Protein AF-A0A2K8UKK1-F1 (afdb_monomer_lite)

Secondary structure (DSSP, 8-state):
------------------------------S-SSHHHHHHHTTSS-TTSPPEEEEEE--GGGTTSPPGGGHHHHHHHHHHHHTTEEEEEEE----TT---HHHHHHHHH-HHHHHH-EEEEEEETTSS-EEEEEEEEEEEEESSTT---EEEEEEEEEE-HHHHHHHS--HHHHHHHHTTS--------------------SSSHHHHHHHHHHHHHHHHHHHHHHHHHHHHHHHHHHHT----PPPHHHHHHHHHHHHHHHHHHTSSHHHHHHHHHHHHHT---SSHHHHHHHHHHHHHHHHHHHH-HHHHTT-TTHHHHHHHHHHHHHHHS--HHHHHHHHH--

Structure (mmCIF, N/CA/C/O backbone):
data_AF-A0A2K8UKK1-F1
#
_entry.id   AF-A0A2K8UKK1-F1
#
loop_
_atom_site.group_PDB
_atom_site.id
_atom_site.type_symbol
_atom_site.label_atom_id
_atom_site.label_alt_id
_atom_site.label_comp_id
_atom_site.label_asym_id
_atom_site.label_entity_id
_atom_site.label_seq_id
_atom_site.pdbx_PDB_ins_code
_atom_site.Cartn_x
_atom_site.Cartn_y
_atom_site.Cartn_z
_atom_site.occupancy
_atom_site.B_iso_or_equiv
_atom_site.auth_seq_id
_atom_site.auth_comp_id
_atom_site.auth_asym_id
_atom_site.auth_atom_id
_atom_site.pdbx_PDB_model_num
ATOM 1 N N . MET A 1 1 ? -54.381 25.239 61.515 1.00 35.22 1 MET A N 1
ATOM 2 C CA . MET A 1 1 ? -54.160 26.645 61.107 1.00 35.22 1 MET A CA 1
ATOM 3 C C . MET A 1 1 ? -53.173 26.659 59.949 1.00 35.22 1 MET A C 1
ATOM 5 O O . MET A 1 1 ? -52.151 25.994 60.036 1.00 35.22 1 MET A O 1
ATOM 9 N N . LYS A 1 2 ? -53.525 27.324 58.844 1.00 38.28 2 LYS A N 1
ATOM 10 C CA . LYS A 1 2 ? -52.658 27.540 57.675 1.00 38.28 2 LYS A CA 1
ATOM 11 C C . LYS A 1 2 ? -51.840 28.811 57.918 1.00 38.28 2 LYS A C 1
ATOM 13 O O . LYS A 1 2 ? -52.444 29.815 58.284 1.00 38.28 2 LYS A O 1
ATOM 18 N N . LEU A 1 3 ? -50.534 28.800 57.653 1.00 38.19 3 LEU A N 1
ATOM 19 C CA . LEU A 1 3 ? -49.744 30.029 57.550 1.00 38.19 3 LEU A CA 1
ATOM 20 C C . LEU A 1 3 ? -49.003 30.058 56.209 1.00 38.19 3 LEU A C 1
ATOM 22 O O . LEU A 1 3 ? -48.295 29.120 55.849 1.00 38.19 3 LEU A O 1
ATOM 26 N N . LYS A 1 4 ? -49.256 31.126 55.449 1.00 39.00 4 LYS A N 1
ATOM 27 C CA . LYS A 1 4 ? -48.669 31.441 54.145 1.00 39.00 4 LYS A CA 1
ATOM 28 C C . LYS A 1 4 ? -47.426 32.330 54.331 1.00 39.00 4 LYS A C 1
ATOM 30 O O . LYS A 1 4 ? -47.530 33.328 55.025 1.00 39.00 4 LYS A O 1
ATOM 35 N N . VAL A 1 5 ? -46.339 31.944 53.648 1.00 42.38 5 VAL A N 1
ATOM 36 C CA . VAL A 1 5 ? -45.418 32.718 52.768 1.00 42.38 5 VAL A CA 1
ATOM 37 C C . VAL A 1 5 ? -44.866 34.077 53.262 1.00 42.38 5 VAL A C 1
ATOM 39 O O . VAL A 1 5 ? -45.648 34.957 53.586 1.00 42.38 5 VAL A O 1
ATOM 42 N N . ILE A 1 6 ? -43.533 34.283 53.168 1.00 46.50 6 ILE A N 1
ATOM 43 C CA . ILE A 1 6 ? -42.837 35.313 52.336 1.00 46.50 6 ILE A CA 1
ATOM 44 C C . ILE A 1 6 ? -41.296 35.329 52.583 1.00 46.50 6 ILE A C 1
ATOM 46 O O . ILE A 1 6 ? -40.829 35.640 53.668 1.00 46.50 6 ILE A O 1
ATOM 50 N N . ILE A 1 7 ? -40.565 34.961 51.515 1.00 47.38 7 ILE A N 1
ATOM 51 C CA . ILE A 1 7 ? -39.351 35.534 50.872 1.00 47.38 7 ILE A CA 1
ATOM 52 C C . ILE A 1 7 ? -38.099 35.919 51.696 1.00 47.38 7 ILE A C 1
ATOM 54 O O . ILE A 1 7 ? -38.132 36.835 52.507 1.00 47.38 7 ILE A O 1
ATOM 58 N N . LEU A 1 8 ? -36.937 35.398 51.260 1.00 39.03 8 LEU A N 1
ATOM 59 C CA . LEU A 1 8 ? -35.704 36.193 51.123 1.00 39.03 8 LEU A CA 1
ATOM 60 C C . LEU A 1 8 ? -34.847 35.704 49.938 1.00 39.03 8 LEU A C 1
ATOM 62 O O . LEU A 1 8 ? -34.455 34.543 49.857 1.00 39.03 8 LEU A O 1
ATOM 66 N N . ILE A 1 9 ? -34.618 36.625 49.000 1.00 48.91 9 ILE A N 1
ATOM 67 C CA . ILE A 1 9 ? -33.751 36.529 47.821 1.00 48.91 9 ILE A CA 1
ATOM 68 C C . ILE A 1 9 ? -32.330 36.898 48.258 1.00 48.91 9 ILE A C 1
ATOM 70 O O . ILE A 1 9 ? -32.134 38.001 48.760 1.00 48.91 9 ILE A O 1
ATOM 74 N N . ILE A 1 10 ? -31.340 36.040 47.999 1.00 49.97 10 ILE A N 1
ATOM 75 C CA . ILE A 1 10 ? -29.934 36.453 47.875 1.00 49.97 10 ILE A CA 1
ATOM 76 C C . ILE A 1 10 ? -29.362 35.755 46.641 1.00 49.97 10 ILE A C 1
ATOM 78 O O . ILE A 1 10 ? -29.331 34.529 46.557 1.00 49.97 10 ILE A O 1
ATOM 82 N N . GLY A 1 11 ? -28.974 36.563 45.655 1.00 42.72 11 GLY A N 1
ATOM 83 C CA . GLY A 1 11 ? -28.335 36.110 44.428 1.00 42.72 11 GLY A CA 1
ATOM 84 C C . GLY A 1 11 ? -26.889 35.675 44.653 1.00 42.72 11 GLY A C 1
ATOM 85 O O . GLY A 1 11 ? -26.187 36.215 45.504 1.00 42.72 11 GLY A O 1
ATOM 86 N N . ALA A 1 12 ? -26.434 34.738 43.824 1.00 43.59 12 ALA A N 1
ATOM 87 C CA . ALA A 1 12 ? -25.020 34.493 43.596 1.00 43.59 12 ALA A CA 1
ATOM 88 C C . ALA A 1 12 ? -24.753 34.519 42.090 1.00 43.59 12 ALA A C 1
ATOM 90 O O . ALA A 1 12 ? -25.460 33.912 41.286 1.00 43.59 12 ALA A O 1
ATOM 91 N N . ALA A 1 13 ? -23.754 35.323 41.758 1.00 44.75 13 ALA A N 1
ATOM 92 C CA . ALA A 1 13 ? -23.323 35.705 40.437 1.00 44.75 13 ALA A CA 1
ATOM 93 C C . ALA A 1 13 ? -22.701 34.554 39.630 1.00 44.75 13 ALA A C 1
ATOM 95 O O . ALA A 1 13 ? -22.258 33.537 40.157 1.00 44.75 13 ALA A O 1
ATOM 96 N N . ALA A 1 14 ? -22.672 34.801 38.322 1.00 47.09 14 ALA A N 1
ATOM 97 C CA . ALA A 1 14 ? -21.938 34.138 37.256 1.00 47.09 14 ALA A CA 1
ATOM 98 C C . ALA A 1 14 ? -20.763 33.227 37.661 1.00 47.09 14 ALA A C 1
ATOM 100 O O . ALA A 1 14 ? -19.742 33.686 38.162 1.00 47.09 14 ALA A O 1
ATOM 101 N N . LEU A 1 15 ? -20.844 31.973 37.215 1.00 41.09 15 LEU A N 1
ATOM 102 C CA . LEU A 1 15 ? -19.700 31.208 36.725 1.00 41.09 15 LEU A CA 1
ATOM 103 C C . LEU A 1 15 ? -20.091 30.636 35.359 1.00 41.09 15 LEU A C 1
ATOM 105 O O . LEU A 1 15 ? -20.542 29.499 35.230 1.00 41.09 15 LEU A O 1
ATOM 109 N N . ALA A 1 16 ? -19.924 31.458 34.320 1.00 43.56 16 ALA A N 1
ATOM 110 C CA . ALA A 1 16 ? -19.710 30.957 32.971 1.00 43.56 16 ALA A CA 1
ATOM 111 C C . ALA A 1 16 ? -18.361 30.222 32.982 1.00 43.56 16 ALA A C 1
ATOM 113 O O . ALA A 1 16 ? -17.310 30.797 32.708 1.00 43.56 16 ALA A O 1
ATOM 114 N N . GLY A 1 17 ? -18.387 28.960 33.404 1.00 34.16 17 GLY A N 1
ATOM 115 C CA . GLY A 1 17 ? -17.246 28.071 33.308 1.00 34.16 17 GLY A CA 1
ATOM 116 C C . GLY A 1 17 ? -16.953 27.827 31.836 1.00 34.16 17 GLY A C 1
ATOM 117 O O . GLY A 1 17 ? -17.661 27.069 31.173 1.00 34.16 17 GLY A O 1
ATOM 118 N N . CYS A 1 18 ? -15.909 28.479 31.328 1.00 40.50 18 CYS A N 1
ATOM 119 C CA . CYS A 1 18 ? -15.194 28.059 30.136 1.00 40.50 18 CYS A CA 1
ATOM 120 C C . CYS A 1 18 ? -14.746 26.604 30.321 1.00 40.50 18 CYS A C 1
ATOM 122 O O . CYS A 1 18 ? -13.643 26.337 30.785 1.00 40.50 18 CYS A O 1
ATOM 124 N N . ASN A 1 19 ? -15.584 25.651 29.925 1.00 37.69 19 ASN A N 1
ATOM 125 C CA . ASN A 1 19 ? -15.128 24.305 29.622 1.00 37.69 19 ASN A CA 1
ATOM 126 C C . ASN A 1 19 ? -14.510 24.341 28.223 1.00 37.69 19 ASN A C 1
ATOM 128 O O . ASN A 1 19 ? -15.068 23.816 27.259 1.00 37.69 19 ASN A O 1
ATOM 132 N N . SER A 1 20 ? -13.327 24.951 28.106 1.00 41.50 20 SER A N 1
ATOM 133 C CA . SER A 1 20 ? -12.362 24.484 27.121 1.00 41.50 20 SER A CA 1
ATOM 134 C C . SER A 1 20 ? -11.946 23.090 27.576 1.00 41.50 20 SER A C 1
ATOM 136 O O . SER A 1 20 ? -10.971 22.887 28.297 1.00 41.50 20 SER A O 1
ATOM 138 N N . VAL A 1 21 ? -12.748 22.099 27.183 1.00 39.44 21 VAL A N 1
ATOM 139 C CA . VAL A 1 21 ? -12.316 20.709 27.182 1.00 39.44 21 VAL A CA 1
ATOM 140 C C . VAL A 1 21 ? -11.156 20.677 26.201 1.00 39.44 21 VAL A C 1
ATOM 142 O O . VAL A 1 21 ? -11.344 20.530 24.994 1.00 39.44 21 VAL A O 1
ATOM 145 N N . ASN A 1 22 ? -9.947 20.883 26.722 1.00 33.38 22 ASN A N 1
ATOM 146 C CA . ASN A 1 22 ? -8.725 20.467 26.071 1.00 33.38 22 ASN A CA 1
ATOM 147 C C . ASN A 1 22 ? -8.901 18.973 25.843 1.00 33.38 22 ASN A C 1
ATOM 149 O O . ASN A 1 22 ? -8.694 18.146 26.732 1.00 33.38 22 ASN A O 1
ATOM 153 N N . ARG A 1 23 ? -9.374 18.648 24.641 1.00 38.00 23 ARG A N 1
ATOM 154 C CA . ARG A 1 23 ? -9.351 17.320 24.065 1.00 38.00 23 ARG A CA 1
ATOM 155 C C . ARG A 1 23 ? -7.871 16.995 23.939 1.00 38.00 23 ARG A C 1
ATOM 157 O O . ARG A 1 23 ? -7.264 17.246 22.905 1.00 38.00 23 ARG A O 1
ATOM 164 N N . LEU A 1 24 ? -7.281 16.536 25.043 1.00 33.97 24 LEU A N 1
ATOM 165 C CA . LEU A 1 24 ? -5.981 15.893 25.068 1.00 33.97 24 LEU A CA 1
ATOM 166 C C . LEU A 1 24 ? -6.042 14.870 23.943 1.00 33.97 24 LEU A C 1
ATOM 168 O O . LEU A 1 24 ? -6.807 13.903 24.022 1.00 33.97 24 LEU A O 1
ATOM 172 N N . LYS A 1 25 ? -5.333 15.169 22.845 1.00 37.66 25 LYS A N 1
ATOM 173 C CA . LYS A 1 25 ? -5.081 14.223 21.766 1.00 37.66 25 LYS A CA 1
ATOM 174 C C . LYS A 1 25 ? -4.657 12.951 22.480 1.00 37.66 25 LYS A C 1
ATOM 176 O O . LYS A 1 25 ? -3.630 12.937 23.151 1.00 37.66 25 LYS A O 1
ATOM 181 N N . SER A 1 26 ? -5.484 11.911 22.400 1.00 36.47 26 SER A N 1
ATOM 182 C CA . SER A 1 26 ? -5.007 10.573 22.692 1.00 36.47 26 SER A CA 1
ATOM 183 C C . SER A 1 26 ? -3.905 10.365 21.669 1.00 36.47 26 SER A C 1
ATOM 185 O O . SER A 1 26 ? -4.189 10.197 20.484 1.00 36.47 26 SER A O 1
ATOM 187 N N . GLU A 1 27 ? -2.663 10.545 22.109 1.00 40.81 27 GLU A N 1
ATOM 188 C CA . GLU A 1 27 ? -1.472 10.209 21.355 1.00 40.81 27 GLU A CA 1
ATOM 189 C C . GLU A 1 27 ? -1.592 8.711 21.104 1.00 40.81 27 GLU A C 1
ATOM 191 O O . GLU A 1 27 ? -1.230 7.862 21.920 1.00 40.81 27 GLU A O 1
ATOM 196 N N . VAL A 1 28 ? -2.237 8.366 19.993 1.00 45.69 28 VAL A N 1
ATOM 197 C CA . VAL A 1 28 ? -2.142 7.038 19.429 1.00 45.69 28 VAL A CA 1
ATOM 198 C C . VAL A 1 28 ? -0.678 6.940 19.048 1.00 45.69 28 VAL A C 1
ATOM 200 O O . VAL A 1 28 ? -0.279 7.391 17.979 1.00 45.69 28 VAL A O 1
ATOM 203 N N . LEU A 1 29 ? 0.129 6.415 19.973 1.00 49.25 29 LEU A N 1
ATOM 204 C CA . LEU A 1 29 ? 1.519 6.051 19.754 1.00 49.25 29 LEU A CA 1
ATOM 205 C C . LEU A 1 29 ? 1.515 4.941 18.709 1.00 49.25 29 LEU A C 1
ATOM 207 O O . LEU A 1 29 ? 1.545 3.741 18.994 1.00 49.25 29 LEU A O 1
ATOM 211 N N . HIS A 1 30 ? 1.376 5.353 17.458 1.00 62.00 30 HIS A N 1
ATOM 212 C CA . HIS A 1 30 ? 1.646 4.514 16.324 1.00 62.00 30 HIS A CA 1
ATOM 213 C C . HIS A 1 30 ? 3.107 4.075 16.466 1.00 62.00 30 HIS A C 1
ATOM 215 O O . HIS A 1 30 ? 3.948 4.913 16.783 1.00 62.00 30 HIS A O 1
ATOM 221 N N . PRO A 1 31 ? 3.461 2.800 16.228 1.00 73.62 31 PRO A N 1
ATOM 222 C CA . PRO A 1 31 ? 4.839 2.321 16.385 1.00 73.62 31 PRO A CA 1
ATOM 223 C C . PRO A 1 31 ? 5.893 3.021 15.508 1.00 73.62 31 PRO A C 1
ATOM 225 O O . PRO A 1 31 ? 7.044 2.602 15.532 1.00 73.62 31 PRO A O 1
ATOM 228 N N . PHE A 1 32 ? 5.507 4.017 14.706 1.00 81.94 32 PHE A N 1
ATOM 229 C CA . PHE A 1 32 ? 6.392 4.791 13.847 1.00 81.94 32 PHE A CA 1
ATOM 230 C C . PHE A 1 32 ? 6.083 6.276 14.031 1.00 81.94 32 PHE A C 1
ATOM 232 O O . PHE A 1 32 ? 4.942 6.701 13.803 1.00 81.94 32 PHE A O 1
ATOM 239 N N . ALA A 1 33 ? 7.102 7.047 14.397 1.00 83.19 33 ALA A N 1
ATOM 240 C CA . ALA A 1 33 ? 7.012 8.483 14.621 1.00 83.19 33 ALA A CA 1
ATOM 241 C C . ALA A 1 33 ? 6.869 9.273 13.310 1.00 83.19 33 ALA A C 1
ATOM 243 O O . ALA A 1 33 ? 6.334 10.377 13.313 1.00 83.19 33 ALA A O 1
ATOM 244 N N . SER A 1 34 ? 7.320 8.712 12.182 1.00 90.00 34 SER A N 1
ATOM 245 C CA . SER A 1 34 ? 7.273 9.383 10.882 1.00 90.00 34 SER A CA 1
ATOM 246 C C . SER A 1 34 ? 7.075 8.407 9.708 1.00 90.00 34 SER A C 1
ATOM 248 O O . SER A 1 34 ? 7.342 7.201 9.834 1.00 90.00 34 SER A O 1
ATOM 250 N N . PRO A 1 35 ? 6.629 8.894 8.532 1.00 92.50 35 PRO A N 1
ATOM 251 C CA . PRO A 1 35 ? 6.568 8.081 7.318 1.00 92.50 35 PRO A CA 1
ATOM 252 C C . PRO A 1 35 ? 7.948 7.561 6.871 1.00 92.50 35 PRO A C 1
ATOM 254 O O . PRO A 1 35 ? 8.026 6.462 6.321 1.00 92.50 35 PRO A O 1
ATOM 257 N N . GLU A 1 36 ? 9.040 8.284 7.126 1.00 93.88 36 GLU A N 1
ATOM 258 C CA . GLU A 1 36 ? 10.411 7.823 6.860 1.00 93.88 36 GLU A CA 1
ATOM 259 C C . GLU A 1 36 ? 10.777 6.623 7.735 1.00 93.88 36 GLU A C 1
ATOM 261 O O . GLU A 1 36 ? 11.302 5.623 7.233 1.00 93.88 36 GLU A O 1
ATOM 266 N N . GLU A 1 37 ? 10.451 6.685 9.030 1.00 92.50 37 GLU A N 1
ATOM 267 C CA . GLU A 1 37 ? 10.673 5.563 9.937 1.00 92.50 37 GLU A CA 1
ATOM 268 C C . GLU A 1 37 ? 9.872 4.336 9.486 1.00 92.50 37 GLU A C 1
ATOM 270 O O . GLU A 1 37 ? 10.412 3.227 9.428 1.00 92.50 37 GLU A O 1
ATOM 275 N N . LEU A 1 38 ? 8.610 4.526 9.085 1.00 93.56 38 LEU A N 1
ATOM 276 C CA . LEU A 1 38 ? 7.790 3.458 8.517 1.00 93.56 38 LEU A CA 1
ATOM 277 C C . LEU A 1 38 ? 8.451 2.840 7.275 1.00 93.56 38 LEU A C 1
ATOM 279 O O . LEU A 1 38 ? 8.542 1.613 7.192 1.00 93.56 38 LEU A O 1
ATOM 283 N N . ILE A 1 39 ? 8.910 3.660 6.320 1.00 95.31 39 ILE A N 1
ATOM 284 C CA . ILE A 1 39 ? 9.573 3.203 5.084 1.00 95.31 39 ILE A CA 1
ATOM 285 C C . ILE A 1 39 ? 10.778 2.317 5.418 1.00 95.31 39 ILE A C 1
ATOM 287 O O . ILE A 1 39 ? 10.920 1.231 4.842 1.00 95.31 39 ILE A O 1
ATOM 291 N N . ALA A 1 40 ? 11.605 2.746 6.374 1.00 92.12 40 ALA A N 1
ATOM 292 C CA . ALA A 1 40 ? 12.785 2.009 6.810 1.00 92.12 40 ALA A CA 1
ATOM 293 C C . ALA A 1 40 ? 12.414 0.706 7.540 1.00 92.12 40 ALA A C 1
ATOM 295 O O . ALA A 1 40 ? 12.853 -0.379 7.150 1.00 92.12 40 ALA A O 1
ATOM 296 N N . LYS A 1 41 ? 11.558 0.779 8.566 1.00 91.44 41 LYS A N 1
ATOM 297 C CA . LYS A 1 41 ? 11.201 -0.370 9.420 1.00 91.44 41 LYS A CA 1
ATOM 298 C C . LYS A 1 41 ? 10.357 -1.417 8.694 1.00 91.44 41 LYS A C 1
ATOM 300 O O . LYS A 1 41 ? 10.470 -2.605 8.991 1.00 91.44 41 LYS A O 1
ATOM 305 N N . ARG A 1 42 ? 9.523 -1.010 7.730 1.00 93.19 42 ARG A N 1
ATOM 306 C CA . ARG A 1 42 ? 8.750 -1.924 6.864 1.00 93.19 42 ARG A CA 1
ATOM 307 C C . ARG A 1 42 ? 9.523 -2.387 5.632 1.00 93.19 42 ARG A C 1
ATOM 309 O O . ARG A 1 42 ? 8.966 -3.147 4.838 1.00 93.19 42 ARG A O 1
ATOM 316 N N . ALA A 1 43 ? 10.781 -1.962 5.486 1.00 94.69 43 ALA A N 1
ATOM 317 C CA . ALA A 1 43 ? 11.649 -2.291 4.362 1.00 94.69 43 ALA A CA 1
ATOM 318 C C . ALA A 1 43 ? 10.948 -2.059 3.012 1.00 94.69 43 ALA A C 1
ATOM 320 O O . ALA A 1 43 ? 10.907 -2.954 2.158 1.00 94.69 43 ALA A O 1
ATOM 321 N N . LEU A 1 44 ? 10.338 -0.876 2.847 1.00 96.69 44 LEU A N 1
ATOM 322 C CA . LEU A 1 44 ? 9.721 -0.480 1.575 1.00 96.69 44 LEU A CA 1
ATOM 323 C C . LEU A 1 44 ? 10.786 -0.166 0.512 1.00 96.69 44 LEU A C 1
ATOM 325 O O . LEU A 1 44 ? 10.545 -0.352 -0.681 1.00 96.69 44 LEU A O 1
ATOM 329 N N . ASN A 1 45 ? 11.979 0.207 0.967 1.00 98.06 45 ASN A N 1
ATOM 330 C CA . ASN A 1 45 ? 13.201 0.296 0.180 1.00 98.06 45 ASN A CA 1
ATOM 331 C C . ASN A 1 45 ? 14.197 -0.787 0.627 1.00 98.06 45 ASN A C 1
ATOM 333 O O . ASN A 1 45 ? 13.952 -1.541 1.577 1.00 98.06 45 ASN A O 1
ATOM 337 N N . GLN A 1 46 ? 15.326 -0.875 -0.069 1.00 95.62 46 GLN A N 1
ATOM 338 C CA . GLN A 1 46 ? 16.489 -1.624 0.402 1.00 95.62 46 GLN A CA 1
ATOM 339 C C . GLN A 1 46 ? 17.093 -0.958 1.651 1.00 95.62 46 GLN A C 1
ATOM 341 O O . GLN A 1 46 ? 16.785 0.188 1.977 1.00 95.62 46 GLN A O 1
ATOM 346 N N . ARG A 1 47 ? 17.967 -1.678 2.369 1.00 91.06 47 ARG A N 1
ATOM 347 C CA . ARG A 1 47 ? 18.607 -1.167 3.601 1.00 91.06 47 ARG A CA 1
ATOM 348 C C . ARG A 1 47 ? 19.487 0.063 3.367 1.00 91.06 47 ARG A C 1
ATOM 350 O O . ARG A 1 47 ? 19.640 0.866 4.274 1.00 91.06 47 ARG A O 1
ATOM 357 N N . ASP A 1 48 ? 20.042 0.193 2.168 1.00 91.75 48 ASP A N 1
ATOM 358 C CA . ASP A 1 48 ? 20.820 1.351 1.716 1.00 91.75 48 ASP A CA 1
ATOM 359 C C . ASP A 1 48 ? 19.932 2.518 1.237 1.00 91.75 48 ASP A C 1
ATOM 361 O O . ASP A 1 48 ? 20.433 3.505 0.710 1.00 91.75 48 ASP A O 1
ATOM 365 N N . GLY A 1 49 ? 18.606 2.402 1.380 1.00 90.62 49 GLY A N 1
ATOM 366 C CA . GLY A 1 49 ? 17.636 3.386 0.907 1.00 90.62 49 GLY A CA 1
ATOM 367 C C . GLY A 1 49 ? 17.328 3.296 -0.589 1.00 90.62 49 GLY A C 1
ATOM 368 O O . GLY A 1 49 ? 16.443 4.009 -1.060 1.00 90.62 49 GLY A O 1
ATOM 369 N N . SER A 1 50 ? 17.992 2.409 -1.338 1.00 95.75 50 SER A N 1
ATOM 370 C CA . SER A 1 50 ? 17.773 2.260 -2.776 1.00 95.75 50 SER A CA 1
ATOM 371 C C . SER A 1 50 ? 16.455 1.548 -3.110 1.00 95.75 50 SER A C 1
ATOM 373 O O . SER A 1 50 ? 15.796 0.929 -2.268 1.00 95.75 50 SER A O 1
ATOM 375 N N . ALA A 1 51 ? 16.055 1.628 -4.381 1.00 97.19 51 ALA A N 1
ATOM 376 C CA . ALA A 1 51 ? 14.821 1.027 -4.869 1.00 97.19 51 ALA A CA 1
ATOM 377 C C . ALA A 1 51 ? 14.797 -0.500 -4.672 1.00 97.19 51 ALA A C 1
ATOM 379 O O . ALA A 1 51 ? 15.756 -1.206 -5.023 1.00 97.19 51 ALA A O 1
ATOM 380 N N . LYS A 1 52 ? 13.664 -1.014 -4.187 1.00 97.44 52 LYS A N 1
ATOM 381 C CA . LYS A 1 52 ? 13.427 -2.439 -3.919 1.00 97.44 52 LYS A CA 1
ATOM 382 C C . LYS A 1 52 ? 12.586 -3.083 -5.020 1.00 97.44 52 LYS A C 1
ATOM 384 O O . LYS A 1 52 ? 11.719 -2.435 -5.597 1.00 97.44 52 LYS A O 1
ATOM 389 N N . ASP A 1 53 ? 12.853 -4.355 -5.311 1.00 96.50 53 ASP A N 1
ATOM 390 C CA . ASP A 1 53 ? 12.088 -5.140 -6.282 1.00 96.50 53 ASP A CA 1
ATOM 391 C C . ASP A 1 53 ? 10.719 -5.560 -5.729 1.00 96.50 53 ASP A C 1
ATOM 393 O O . ASP A 1 53 ? 10.615 -6.073 -4.613 1.00 96.50 53 ASP A O 1
ATOM 397 N N . TYR A 1 54 ? 9.693 -5.417 -6.564 1.00 96.50 54 TYR A N 1
ATOM 398 C CA . TYR A 1 54 ? 8.332 -5.887 -6.325 1.00 96.50 54 TYR A CA 1
ATOM 399 C C . TYR A 1 54 ? 7.820 -6.624 -7.559 1.00 96.50 54 TYR A C 1
ATOM 401 O O . TYR A 1 54 ? 7.838 -6.078 -8.664 1.00 96.50 54 TYR A O 1
ATOM 409 N N . VAL A 1 55 ? 7.334 -7.853 -7.392 1.00 95.56 55 VAL A N 1
ATOM 410 C CA . VAL A 1 55 ? 6.777 -8.621 -8.513 1.00 95.56 55 VAL A CA 1
ATOM 411 C C . VAL A 1 55 ? 5.438 -8.020 -8.933 1.00 95.56 55 VAL A C 1
ATOM 413 O O . VAL A 1 55 ? 4.511 -7.954 -8.128 1.00 95.56 55 VAL A O 1
ATOM 416 N N . TYR A 1 56 ? 5.310 -7.589 -10.187 1.00 95.12 56 TYR A N 1
ATOM 417 C CA . TYR A 1 56 ? 4.067 -6.987 -10.696 1.00 95.12 56 TYR A CA 1
ATOM 418 C C . TYR A 1 56 ? 3.352 -7.843 -11.740 1.00 95.12 56 TYR A C 1
ATOM 420 O O . TYR A 1 56 ? 2.158 -7.645 -11.984 1.00 95.12 56 TYR A O 1
ATOM 428 N N . LEU A 1 57 ? 4.074 -8.789 -12.338 1.00 93.69 57 LEU A N 1
ATOM 429 C CA . LEU A 1 57 ? 3.548 -9.777 -13.264 1.00 93.69 57 LEU A CA 1
ATOM 430 C C . LEU A 1 57 ? 4.092 -11.140 -12.856 1.00 93.69 57 LEU A C 1
ATOM 432 O O . LEU A 1 57 ? 5.302 -11.315 -12.748 1.00 93.69 57 LEU A O 1
ATOM 436 N N . TRP A 1 58 ? 3.198 -12.093 -12.638 1.00 91.31 58 TRP A N 1
ATOM 437 C CA . TRP A 1 58 ? 3.553 -13.465 -12.303 1.00 91.31 58 TRP A CA 1
ATOM 438 C C . TRP A 1 58 ? 3.436 -14.349 -13.541 1.00 91.31 58 TRP A C 1
ATOM 440 O O . TRP A 1 58 ? 2.526 -14.166 -14.351 1.00 91.31 58 TRP A O 1
ATOM 450 N N . GLY A 1 59 ? 4.341 -15.318 -13.685 1.00 87.12 59 GLY A N 1
ATOM 451 C CA . GLY A 1 59 ? 4.219 -16.338 -14.723 1.00 87.12 59 GLY A CA 1
ATOM 452 C C . GLY A 1 59 ? 3.001 -17.248 -14.524 1.00 87.12 59 GLY A C 1
ATOM 453 O O . GLY A 1 59 ? 2.358 -17.227 -13.477 1.00 87.12 59 GLY A O 1
ATOM 454 N N . GLN A 1 60 ? 2.695 -18.084 -15.522 1.00 83.81 60 GLN A N 1
ATOM 455 C CA . GLN A 1 60 ? 1.465 -18.895 -15.555 1.00 83.81 60 GLN A CA 1
ATOM 456 C C . GLN A 1 60 ? 1.250 -19.757 -14.303 1.00 83.81 60 GLN A C 1
ATOM 458 O O . GLN A 1 60 ? 0.143 -19.790 -13.769 1.00 83.81 60 GLN A O 1
ATOM 463 N N . ALA A 1 61 ? 2.314 -20.376 -13.784 1.00 81.88 61 ALA A N 1
ATOM 464 C CA . ALA A 1 61 ? 2.263 -21.189 -12.567 1.00 81.88 61 ALA A CA 1
ATOM 465 C C . ALA A 1 61 ? 1.832 -20.397 -11.315 1.00 81.88 61 ALA A C 1
ATOM 467 O O . ALA A 1 61 ? 1.325 -20.971 -10.357 1.00 81.88 61 ALA A O 1
ATOM 468 N N . GLN A 1 62 ? 2.012 -19.074 -11.320 1.00 82.31 62 GLN A N 1
ATOM 469 C CA . GLN A 1 62 ? 1.729 -18.176 -10.200 1.00 82.31 62 GLN A CA 1
ATOM 470 C C . GLN A 1 62 ? 0.740 -17.063 -10.580 1.00 82.31 62 GLN A C 1
ATOM 472 O O . GLN A 1 62 ? 0.651 -16.054 -9.885 1.00 82.31 62 GLN A O 1
ATOM 477 N N . LYS A 1 63 ? -0.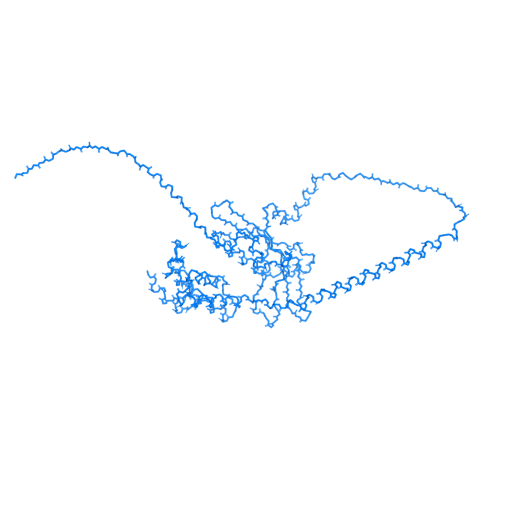044 -17.235 -11.656 1.00 79.94 63 LYS A N 1
ATOM 478 C CA . LYS A 1 63 ? -0.924 -16.186 -12.212 1.00 79.94 63 LYS A CA 1
ATOM 479 C C . LYS A 1 63 ? -1.959 -15.625 -11.228 1.00 79.94 63 LYS A C 1
ATOM 481 O O . LYS A 1 63 ? -2.430 -14.507 -11.402 1.00 79.94 63 LYS A O 1
ATOM 486 N N . ASN A 1 64 ? -2.308 -16.402 -10.203 1.00 81.00 64 ASN A N 1
ATOM 487 C CA . ASN A 1 64 ? -3.274 -16.015 -9.173 1.00 81.00 64 ASN A CA 1
ATOM 488 C C . ASN A 1 64 ? -2.657 -15.143 -8.067 1.00 81.00 64 ASN A C 1
ATOM 490 O O . ASN A 1 64 ? -3.386 -14.616 -7.223 1.00 81.00 64 ASN A O 1
ATOM 494 N N . ASN A 1 65 ? -1.331 -14.984 -8.046 1.00 81.88 65 ASN A N 1
ATOM 495 C CA . ASN A 1 65 ? -0.669 -14.125 -7.079 1.00 81.88 65 ASN A CA 1
ATOM 496 C C . ASN A 1 65 ? -0.984 -12.657 -7.375 1.00 81.88 65 ASN A C 1
ATOM 498 O O . ASN A 1 65 ? -0.982 -12.190 -8.515 1.00 81.88 65 ASN A O 1
ATOM 502 N N . THR A 1 66 ? -1.231 -11.895 -6.316 1.00 84.12 66 THR A N 1
ATOM 503 C CA . THR A 1 66 ? -1.472 -10.460 -6.423 1.00 84.12 66 THR A CA 1
ATOM 504 C C . THR A 1 66 ? -0.188 -9.722 -6.782 1.00 84.12 66 THR A C 1
ATOM 506 O O . THR A 1 66 ? 0.908 -10.097 -6.361 1.00 84.12 66 THR A O 1
ATOM 509 N N . THR A 1 67 ? -0.328 -8.628 -7.525 1.00 90.81 67 THR A N 1
ATOM 510 C CA . THR A 1 67 ? 0.775 -7.695 -7.776 1.00 90.81 67 THR A CA 1
ATOM 511 C C . THR A 1 67 ? 1.317 -7.137 -6.459 1.00 90.81 67 THR A C 1
ATOM 513 O O . THR A 1 67 ? 0.574 -6.609 -5.631 1.00 90.81 67 THR A O 1
ATOM 516 N N . GLN A 1 68 ? 2.623 -7.254 -6.255 1.00 94.44 68 GLN A N 1
ATOM 517 C CA . GLN A 1 68 ? 3.322 -6.683 -5.108 1.00 94.44 68 GLN A CA 1
ATOM 518 C C . GLN A 1 68 ? 3.642 -5.198 -5.316 1.00 94.44 68 GLN A C 1
ATOM 520 O O . GLN A 1 68 ? 3.981 -4.520 -4.353 1.00 94.44 68 GLN A O 1
ATOM 525 N N . ALA A 1 69 ? 3.488 -4.660 -6.533 1.00 94.81 69 ALA A N 1
ATOM 526 C CA . ALA A 1 69 ? 3.731 -3.241 -6.817 1.00 94.81 69 ALA A CA 1
ATOM 527 C C . ALA A 1 69 ? 2.817 -2.295 -6.011 1.00 94.81 69 ALA A C 1
ATOM 529 O O . ALA A 1 69 ? 3.147 -1.132 -5.808 1.00 94.81 69 ALA A O 1
ATOM 530 N N . MET A 1 70 ? 1.686 -2.803 -5.512 1.00 95.62 70 MET A N 1
ATOM 531 C CA . MET A 1 70 ? 0.770 -2.065 -4.638 1.00 95.62 70 MET A CA 1
ATOM 532 C C . MET A 1 70 ? 1.222 -2.017 -3.174 1.00 95.62 70 MET A C 1
ATOM 534 O O . MET A 1 70 ? 0.696 -1.212 -2.408 1.00 95.62 70 MET A O 1
ATOM 538 N N . TYR A 1 71 ? 2.178 -2.858 -2.767 1.00 95.94 71 TYR A N 1
ATOM 539 C CA . TYR A 1 71 ? 2.540 -3.035 -1.362 1.00 95.94 71 TYR A CA 1
ATOM 540 C C . TYR A 1 71 ? 2.992 -1.735 -0.675 1.00 95.94 71 TYR A C 1
ATOM 542 O O . TYR A 1 71 ? 2.422 -1.425 0.375 1.00 95.94 71 TYR A O 1
ATOM 550 N N . PRO A 1 72 ? 3.908 -0.915 -1.243 1.00 97.69 72 PRO A N 1
ATOM 551 C CA . PRO A 1 72 ? 4.283 0.354 -0.616 1.00 97.69 72 PRO A CA 1
ATOM 552 C C . PRO A 1 72 ? 3.074 1.267 -0.385 1.00 97.69 72 PRO A C 1
ATOM 554 O O . PRO A 1 72 ? 2.864 1.756 0.727 1.00 97.69 72 PRO A O 1
ATOM 557 N N . ARG A 1 73 ? 2.217 1.418 -1.405 1.00 97.06 73 ARG A N 1
ATOM 558 C CA . ARG A 1 73 ? 0.998 2.230 -1.323 1.00 97.06 73 ARG A CA 1
ATOM 559 C C . ARG A 1 73 ? 0.060 1.725 -0.228 1.00 97.06 73 ARG A C 1
ATOM 561 O O . ARG A 1 73 ? -0.459 2.538 0.534 1.00 97.06 73 ARG A O 1
ATOM 568 N N . SER A 1 74 ? -0.165 0.416 -0.137 1.00 94.94 74 SER A N 1
ATOM 569 C CA . SER A 1 74 ? -1.043 -0.182 0.877 1.00 94.94 74 SER A CA 1
ATOM 570 C C . SER A 1 74 ? -0.541 0.072 2.300 1.00 94.94 74 SER A C 1
ATOM 572 O O . SER A 1 74 ? -1.332 0.460 3.158 1.00 94.94 74 SER A O 1
ATOM 574 N N . ILE A 1 75 ? 0.764 -0.080 2.545 1.00 95.88 75 ILE A N 1
ATOM 575 C CA . ILE A 1 75 ? 1.366 0.168 3.864 1.00 95.88 75 ILE A CA 1
ATOM 576 C C . ILE A 1 75 ? 1.245 1.642 4.267 1.00 95.88 75 ILE A C 1
ATOM 578 O O . ILE A 1 75 ? 0.850 1.940 5.394 1.00 95.88 75 ILE A O 1
ATOM 582 N N . LEU A 1 76 ? 1.519 2.564 3.343 1.00 95.88 76 LEU A N 1
ATOM 583 C CA . LEU A 1 76 ? 1.410 4.006 3.590 1.00 95.88 76 LEU A CA 1
ATOM 584 C C . LEU A 1 76 ? -0.045 4.465 3.763 1.00 95.88 76 LEU A C 1
ATOM 586 O O . LEU A 1 76 ? -0.325 5.312 4.608 1.00 95.88 76 LEU A O 1
ATOM 590 N N . THR A 1 77 ? -0.978 3.860 3.020 1.00 94.88 77 THR A N 1
ATOM 591 C CA . THR A 1 77 ? -2.423 4.084 3.200 1.00 94.88 77 THR A CA 1
ATOM 592 C C . THR A 1 77 ? -2.846 3.701 4.613 1.00 94.88 77 THR A C 1
ATOM 594 O O . THR A 1 77 ? -3.525 4.475 5.282 1.00 94.88 77 THR A O 1
ATOM 597 N N . GLN A 1 78 ? -2.414 2.525 5.076 1.00 90.00 78 GLN A N 1
ATOM 598 C CA . GLN A 1 78 ? -2.741 2.036 6.411 1.00 90.00 78 GLN A CA 1
ATOM 599 C C . GLN A 1 78 ? -2.183 2.959 7.494 1.00 90.00 78 GLN A C 1
ATOM 601 O O . GLN A 1 78 ? -2.935 3.355 8.376 1.00 90.00 78 GLN A O 1
ATOM 606 N N . TYR A 1 79 ? -0.908 3.342 7.389 1.00 91.94 79 TYR A N 1
ATOM 607 C CA . TYR A 1 79 ? -0.282 4.270 8.332 1.00 91.94 79 TYR A CA 1
ATOM 608 C C . TYR A 1 79 ? -1.028 5.606 8.397 1.00 91.94 79 TYR A C 1
ATOM 610 O O . TYR A 1 79 ? -1.354 6.083 9.476 1.00 91.94 79 TYR A O 1
ATOM 618 N N . CYS A 1 80 ? -1.380 6.180 7.244 1.00 91.81 80 CYS A N 1
ATOM 619 C CA . CYS A 1 80 ? -2.156 7.416 7.199 1.00 91.81 80 CYS A CA 1
ATOM 620 C C . CYS A 1 80 ? -3.527 7.271 7.883 1.00 91.81 80 CYS A C 1
ATOM 622 O O . CYS A 1 80 ? -3.905 8.120 8.684 1.00 91.81 80 CYS A O 1
ATOM 624 N N . HIS A 1 81 ? -4.256 6.185 7.609 1.00 89.00 81 HIS A N 1
ATOM 625 C CA . HIS A 1 81 ? -5.578 5.946 8.197 1.00 89.00 81 HIS A CA 1
ATOM 626 C C . HIS A 1 81 ? -5.523 5.673 9.704 1.00 89.00 81 HIS A C 1
ATOM 628 O O . HIS A 1 81 ? -6.411 6.100 10.437 1.00 89.00 81 HIS A O 1
ATOM 634 N N . GLU A 1 82 ? -4.498 4.965 10.181 1.00 85.44 82 GLU A N 1
ATOM 635 C CA . GLU A 1 82 ? -4.290 4.694 11.610 1.00 85.44 82 GLU A CA 1
ATOM 636 C C . GLU A 1 82 ? -3.986 5.977 12.402 1.00 85.44 82 GLU A C 1
ATOM 638 O O . GLU A 1 82 ? -4.319 6.044 13.583 1.00 85.44 82 GLU A O 1
ATOM 643 N N . GLN A 1 83 ? -3.438 7.002 11.742 1.00 83.12 83 GLN A N 1
ATOM 644 C CA . GLN A 1 83 ? -3.255 8.356 12.282 1.00 83.12 83 GLN A CA 1
ATOM 645 C C . GLN A 1 83 ? -4.506 9.248 12.148 1.00 83.12 83 GLN A C 1
ATOM 647 O O . GLN A 1 83 ? -4.459 10.431 12.470 1.00 83.12 83 GLN A O 1
ATOM 652 N N . GLY A 1 84 ? -5.628 8.713 11.650 1.00 83.06 84 GLY A N 1
ATOM 653 C CA . GLY A 1 84 ? -6.853 9.484 11.411 1.00 83.06 84 GLY A CA 1
ATOM 654 C C . GLY A 1 84 ? -6.821 10.347 10.146 1.00 83.06 84 GLY A C 1
ATOM 655 O O . GLY A 1 84 ? -7.678 11.205 9.972 1.00 83.06 84 GLY A O 1
ATOM 656 N N . GLY A 1 85 ? -5.850 10.137 9.256 1.00 88.44 85 GLY A N 1
ATOM 657 C CA . GLY A 1 85 ? -5.730 10.863 7.997 1.00 88.44 85 GLY A CA 1
ATOM 658 C C . GLY A 1 85 ? -6.380 10.158 6.808 1.00 88.44 85 GLY A C 1
ATOM 659 O O . GLY A 1 85 ? -6.703 8.969 6.833 1.00 88.44 85 GLY A O 1
ATOM 660 N N . LYS A 1 86 ? -6.506 10.894 5.702 1.00 92.12 86 LYS A N 1
ATOM 661 C CA . LYS A 1 86 ? -6.947 10.392 4.397 1.00 92.12 86 LYS A CA 1
ATOM 662 C C . LYS A 1 86 ? -5.779 10.339 3.420 1.00 92.12 86 LYS A C 1
ATOM 664 O O . LYS A 1 86 ? -5.200 11.370 3.073 1.00 92.12 86 LYS A O 1
ATOM 669 N N . PHE A 1 87 ? -5.479 9.141 2.922 1.00 94.69 87 PHE A N 1
ATOM 670 C CA . PHE A 1 87 ? -4.431 8.935 1.926 1.00 94.69 87 PHE A CA 1
ATOM 671 C C . PHE A 1 87 ? -4.999 9.035 0.511 1.00 94.69 87 PHE A C 1
ATOM 673 O O . PHE A 1 87 ? -5.897 8.280 0.128 1.00 94.69 87 PHE A O 1
ATOM 680 N N . SER A 1 88 ? -4.493 9.972 -0.285 1.00 95.12 88 SER A N 1
ATOM 681 C CA . SER A 1 88 ? -5.024 10.261 -1.620 1.00 95.12 88 SER A CA 1
ATOM 682 C C . SER A 1 88 ? -3.915 10.497 -2.635 1.00 95.12 88 SER A C 1
ATOM 684 O O . SER A 1 88 ? -2.819 10.924 -2.291 1.00 95.12 88 SER A O 1
ATOM 686 N N . LEU A 1 89 ? -4.187 10.174 -3.899 1.00 96.31 89 LEU A N 1
ATOM 687 C CA . LEU A 1 89 ? -3.256 10.433 -4.992 1.00 96.31 89 LEU A CA 1
ATOM 688 C C . LEU A 1 89 ? -3.188 11.942 -5.251 1.00 96.31 89 LEU A C 1
ATOM 690 O O . LEU A 1 89 ? -4.216 12.559 -5.524 1.00 96.31 89 LEU A O 1
ATOM 694 N N . LEU A 1 90 ? -1.981 12.500 -5.210 1.00 95.50 90 LEU A N 1
ATOM 695 C CA . LEU A 1 90 ? -1.708 13.903 -5.512 1.00 95.50 90 LEU A CA 1
ATOM 696 C C . LEU A 1 90 ? -1.241 14.077 -6.963 1.00 95.50 90 LEU A C 1
ATOM 698 O O . LEU A 1 90 ? -1.803 14.886 -7.698 1.00 95.50 90 LEU A O 1
ATOM 702 N N . TYR A 1 91 ? -0.260 13.282 -7.401 1.00 96.56 91 TYR A N 1
ATOM 703 C CA . TYR A 1 91 ? 0.242 13.306 -8.777 1.00 96.56 91 TYR A CA 1
ATOM 704 C C . TYR A 1 91 ? 0.389 11.892 -9.336 1.00 96.56 91 TYR A C 1
ATOM 706 O O . TYR A 1 91 ? 0.935 11.005 -8.683 1.00 96.56 91 TYR A O 1
ATOM 714 N N . LYS A 1 92 ? -0.069 11.687 -10.574 1.00 95.62 92 LYS A N 1
ATOM 715 C CA . LYS A 1 92 ? 0.133 10.428 -11.304 1.00 95.62 92 LYS A CA 1
ATOM 716 C C . LYS A 1 92 ? 1.593 10.303 -11.741 1.00 95.62 92 LYS A C 1
ATOM 718 O O . LYS A 1 92 ? 2.142 11.258 -12.290 1.00 95.62 92 LYS A O 1
ATOM 723 N N . SER A 1 93 ? 2.179 9.117 -11.574 1.00 95.75 93 SER A N 1
ATOM 724 C CA . SER A 1 93 ? 3.482 8.811 -12.167 1.00 95.75 93 SER A CA 1
ATOM 725 C C . SER A 1 93 ? 3.407 8.866 -13.692 1.00 95.75 93 SER A C 1
ATOM 727 O O . SER A 1 93 ? 2.465 8.368 -14.312 1.00 95.75 93 SER A O 1
ATOM 729 N N . ASN A 1 94 ? 4.431 9.460 -14.293 1.00 93.50 94 ASN A N 1
ATOM 730 C CA . ASN A 1 94 ? 4.697 9.407 -15.728 1.00 93.50 94 ASN A CA 1
ATOM 731 C C . ASN A 1 94 ? 5.823 8.411 -16.063 1.00 93.50 94 ASN A C 1
ATOM 733 O O . ASN A 1 94 ? 6.259 8.357 -17.212 1.00 93.50 94 ASN A O 1
ATOM 737 N N . PHE A 1 95 ? 6.297 7.646 -15.070 1.00 95.44 95 PHE A N 1
ATOM 738 C CA . PHE A 1 95 ? 7.395 6.686 -15.189 1.00 95.44 95 PHE A CA 1
ATOM 739 C C . PHE A 1 95 ? 8.716 7.309 -15.674 1.00 95.44 95 PHE A C 1
ATOM 741 O O . PHE A 1 95 ? 9.560 6.609 -16.227 1.00 95.44 95 PHE A O 1
ATOM 748 N N . SER A 1 96 ? 8.913 8.621 -15.491 1.00 92.06 96 SER A N 1
ATOM 749 C CA . SER A 1 96 ? 10.088 9.346 -16.008 1.00 92.06 96 SER A CA 1
ATOM 750 C C . SER A 1 96 ? 11.417 8.917 -15.383 1.00 92.06 96 SER A C 1
ATOM 752 O O . SER A 1 96 ? 12.454 9.081 -16.018 1.00 92.06 96 SER A O 1
ATOM 754 N N . ALA A 1 97 ? 11.392 8.325 -14.185 1.00 93.81 97 ALA A N 1
ATOM 755 C CA . ALA A 1 97 ? 12.577 7.778 -13.525 1.00 93.81 97 ALA A CA 1
ATOM 756 C C . ALA A 1 97 ? 13.062 6.445 -14.132 1.00 93.81 97 ALA A C 1
ATOM 758 O O . ALA A 1 97 ? 14.168 6.002 -13.830 1.00 93.81 97 ALA A O 1
ATOM 759 N N . VAL A 1 98 ? 12.274 5.815 -15.009 1.00 97.06 98 VAL A N 1
ATOM 760 C CA . VAL A 1 98 ? 12.677 4.620 -15.759 1.00 97.06 98 VAL A CA 1
ATOM 761 C C . VAL A 1 98 ? 13.332 5.057 -17.065 1.00 97.06 98 VAL A C 1
ATOM 763 O O . VAL A 1 98 ? 12.664 5.614 -17.936 1.00 97.06 98 VAL A O 1
ATOM 766 N N . ALA A 1 99 ? 14.628 4.791 -17.231 1.00 94.69 99 ALA A N 1
ATOM 767 C CA . ALA A 1 99 ? 15.374 5.217 -18.419 1.00 94.69 99 ALA A CA 1
ATOM 768 C C . ALA A 1 99 ? 14.890 4.523 -19.708 1.00 94.69 99 ALA A C 1
ATOM 770 O O . ALA A 1 99 ? 14.662 5.178 -20.729 1.00 94.69 99 ALA A O 1
ATOM 771 N N . ASP A 1 100 ? 14.679 3.206 -19.645 1.00 96.44 100 ASP A N 1
ATOM 772 C CA . ASP A 1 100 ? 14.316 2.377 -20.794 1.00 96.44 100 ASP A CA 1
ATOM 773 C C . ASP A 1 100 ? 12.852 2.589 -21.231 1.00 96.44 100 ASP A C 1
ATOM 775 O O . ASP A 1 100 ? 11.898 2.429 -20.461 1.00 96.44 100 ASP A O 1
ATOM 779 N N . VAL A 1 101 ? 12.664 2.936 -22.508 1.00 95.25 101 VAL A N 1
ATOM 780 C CA . VAL A 1 101 ? 11.350 3.250 -23.094 1.00 95.25 101 VAL A CA 1
ATOM 781 C C . VAL A 1 101 ? 10.422 2.031 -23.116 1.00 95.25 101 VAL A C 1
ATOM 783 O O . VAL A 1 101 ? 9.215 2.158 -22.885 1.00 95.25 101 VAL A O 1
ATOM 786 N N . ALA A 1 102 ? 10.962 0.843 -23.386 1.00 95.75 102 ALA A N 1
ATOM 787 C CA . ALA A 1 102 ? 10.187 -0.386 -23.466 1.00 95.75 102 ALA A CA 1
ATOM 788 C C . ALA A 1 102 ? 9.726 -0.832 -22.071 1.00 95.75 102 ALA A C 1
ATOM 790 O O . ALA A 1 102 ? 8.577 -1.248 -21.904 1.00 95.75 102 ALA A O 1
ATOM 791 N N . GLN A 1 103 ? 10.584 -0.685 -21.057 1.00 96.50 103 GLN A N 1
ATOM 792 C CA . GLN A 1 103 ? 10.234 -0.868 -19.649 1.00 96.50 103 GLN A CA 1
ATOM 793 C C . GLN A 1 103 ? 9.104 0.083 -19.251 1.00 96.50 103 GLN A C 1
ATOM 795 O O . GLN A 1 103 ? 8.086 -0.384 -18.740 1.00 96.50 103 GLN A O 1
ATOM 800 N N . ARG A 1 104 ? 9.217 1.384 -19.569 1.00 96.81 104 ARG A N 1
ATOM 801 C CA . ARG A 1 104 ? 8.139 2.361 -19.320 1.00 96.81 104 ARG A CA 1
ATOM 802 C C . ARG A 1 104 ? 6.813 1.925 -19.929 1.00 96.81 104 ARG A C 1
ATOM 804 O O . ARG A 1 104 ? 5.806 1.920 -19.226 1.00 96.81 104 ARG A O 1
ATOM 811 N N . LYS A 1 105 ? 6.812 1.522 -21.205 1.00 96.50 105 LYS A N 1
ATOM 812 C CA . LYS A 1 105 ? 5.599 1.079 -21.915 1.00 96.50 105 LYS A CA 1
ATOM 813 C C . LYS A 1 105 ? 4.954 -0.147 -21.261 1.00 96.50 105 LYS A C 1
ATOM 815 O O . LYS A 1 105 ? 3.733 -0.230 -21.179 1.00 96.50 105 LYS A O 1
ATOM 820 N N . ARG A 1 106 ? 5.756 -1.105 -20.791 1.00 95.31 106 ARG A N 1
ATOM 821 C CA . ARG A 1 106 ? 5.240 -2.312 -20.122 1.00 95.31 106 ARG A CA 1
ATOM 822 C C . ARG A 1 106 ? 4.684 -2.007 -18.736 1.00 95.31 106 ARG A C 1
ATOM 824 O O . ARG A 1 106 ? 3.613 -2.499 -18.393 1.00 95.31 106 ARG A O 1
ATOM 831 N N . LEU A 1 107 ? 5.382 -1.180 -17.959 1.00 96.81 107 LEU A N 1
ATOM 832 C CA . LEU A 1 107 ? 4.929 -0.768 -16.631 1.00 96.81 107 LEU A CA 1
ATOM 833 C C . LEU A 1 107 ? 3.629 0.041 -16.704 1.00 96.81 107 LEU A C 1
ATOM 835 O O . LEU A 1 107 ? 2.704 -0.229 -15.941 1.00 96.81 107 LEU A O 1
ATOM 839 N N . SER A 1 108 ? 3.521 0.975 -17.654 1.00 95.88 108 SER A N 1
ATOM 840 C CA . SER A 1 108 ? 2.320 1.801 -17.827 1.00 95.88 108 SER A CA 1
ATOM 841 C C . SER A 1 108 ? 1.100 1.019 -18.327 1.00 95.88 108 SER A C 1
ATOM 843 O O . SER A 1 108 ? -0.029 1.451 -18.107 1.00 95.88 108 SER A O 1
ATOM 845 N N . ALA A 1 109 ? 1.299 -0.150 -18.942 1.00 95.31 109 ALA A N 1
ATOM 846 C CA . ALA A 1 109 ? 0.216 -1.052 -19.328 1.00 95.31 109 ALA A CA 1
ATOM 847 C C . ALA A 1 109 ? -0.336 -1.879 -18.148 1.00 95.31 109 ALA A C 1
ATOM 849 O O . ALA A 1 109 ? -1.435 -2.429 -18.240 1.00 95.31 109 ALA A O 1
ATOM 850 N N . ASN A 1 110 ? 0.391 -1.986 -17.029 1.00 94.88 110 ASN A N 1
ATOM 851 C CA . ASN A 1 110 ? -0.049 -2.772 -15.880 1.00 94.88 110 ASN A CA 1
ATOM 852 C C . ASN A 1 110 ? -0.818 -1.912 -14.866 1.00 94.88 110 ASN A C 1
ATOM 854 O O . ASN A 1 110 ? -0.253 -1.043 -14.199 1.00 94.88 110 ASN A O 1
ATOM 858 N N . ARG A 1 111 ? -2.107 -2.218 -14.671 1.00 93.56 111 ARG A N 1
ATOM 859 C CA . ARG A 1 111 ? -2.987 -1.488 -13.741 1.00 93.56 111 ARG A CA 1
ATOM 860 C C . ARG A 1 111 ? -2.461 -1.453 -12.303 1.00 93.56 111 ARG A C 1
ATOM 862 O O . ARG A 1 111 ? -2.609 -0.432 -11.644 1.00 93.56 111 ARG A O 1
ATOM 869 N N . GLY A 1 112 ? -1.863 -2.542 -11.823 1.00 92.44 112 GLY A N 1
ATOM 870 C CA . GLY A 1 112 ? -1.312 -2.625 -10.471 1.00 92.44 112 GLY A CA 1
ATOM 871 C C . GLY A 1 112 ? -0.137 -1.678 -10.257 1.00 92.44 112 GLY A C 1
ATOM 872 O O . GLY A 1 112 ? -0.075 -1.002 -9.238 1.00 92.44 112 GLY A O 1
ATOM 873 N N . VAL A 1 113 ? 0.754 -1.573 -11.245 1.00 96.56 113 VAL A N 1
ATOM 874 C CA . VAL A 1 113 ? 1.867 -0.617 -11.194 1.00 96.56 113 VAL A CA 1
ATOM 875 C C . VAL A 1 113 ? 1.340 0.815 -11.289 1.00 96.56 113 VAL A C 1
ATOM 877 O O . VAL A 1 113 ? 1.660 1.638 -10.440 1.00 96.56 113 VAL A O 1
ATOM 880 N N . VAL A 1 114 ? 0.456 1.105 -12.249 1.00 96.25 114 VAL A N 1
ATOM 881 C CA . VAL A 1 114 ? -0.142 2.444 -12.416 1.00 96.25 114 VAL A CA 1
ATOM 882 C C . VAL A 1 114 ? -0.869 2.911 -11.153 1.00 96.25 114 VAL A C 1
ATOM 884 O O . VAL A 1 114 ? -0.795 4.080 -10.792 1.00 96.25 114 VAL A O 1
ATOM 887 N N . GLN A 1 115 ? -1.576 2.008 -10.474 1.00 93.69 115 GLN A N 1
ATOM 888 C CA . GLN A 1 115 ? -2.256 2.317 -9.220 1.00 93.69 115 GLN A CA 1
ATOM 889 C C . GLN A 1 115 ? -1.313 2.350 -8.016 1.00 93.69 115 GLN A C 1
ATOM 891 O O . GLN A 1 115 ? -1.683 2.945 -7.012 1.00 93.69 115 GLN A O 1
ATOM 896 N N . GLY A 1 116 ? -0.161 1.685 -8.058 1.00 94.38 116 GLY A N 1
ATOM 897 C CA . GLY A 1 116 ? 0.802 1.653 -6.955 1.00 94.38 116 GLY A CA 1
ATOM 898 C C . GLY A 1 116 ? 1.767 2.836 -6.971 1.00 94.38 116 GLY A C 1
ATOM 899 O O . GLY A 1 116 ? 2.283 3.212 -5.922 1.00 94.38 116 GLY A O 1
ATOM 900 N N . SER A 1 117 ? 1.978 3.437 -8.142 1.00 97.25 117 SER A N 1
ATOM 901 C CA . SER A 1 117 ? 2.975 4.481 -8.373 1.00 97.25 117 SER A CA 1
ATOM 902 C C . SER A 1 117 ? 2.389 5.894 -8.396 1.00 97.25 117 SER A C 1
ATOM 904 O O . SER A 1 117 ? 1.204 6.088 -8.675 1.00 97.25 117 SER A O 1
ATOM 906 N N . GLY A 1 118 ? 3.230 6.884 -8.110 1.00 97.50 118 GLY A N 1
ATOM 907 C CA . GLY A 1 118 ? 2.889 8.305 -8.069 1.00 97.50 118 GLY A CA 1
ATOM 908 C C . GLY A 1 118 ? 3.173 8.954 -6.717 1.00 97.50 118 GLY A C 1
ATOM 909 O O . GLY A 1 118 ? 3.652 8.311 -5.778 1.00 97.50 118 GLY A O 1
ATOM 910 N N . ALA A 1 119 ? 2.835 10.239 -6.614 1.00 97.81 119 ALA A N 1
ATOM 911 C CA . ALA A 1 119 ? 2.861 10.959 -5.351 1.00 97.81 119 ALA A CA 1
ATOM 912 C C . ALA A 1 119 ? 1.509 10.864 -4.665 1.00 97.81 119 ALA A C 1
ATOM 914 O O . ALA A 1 119 ? 0.473 11.187 -5.252 1.00 97.81 119 ALA A O 1
ATOM 915 N N . TYR A 1 120 ? 1.540 10.502 -3.395 1.00 97.62 120 TYR A N 1
ATOM 916 C CA . TYR A 1 120 ? 0.377 10.394 -2.537 1.00 97.62 120 TYR A CA 1
ATOM 917 C C . TYR A 1 120 ? 0.526 11.338 -1.356 1.00 97.62 120 TYR A C 1
ATOM 919 O O . TYR A 1 120 ? 1.622 11.506 -0.827 1.00 97.62 120 TYR A O 1
ATOM 927 N N . GLN A 1 121 ? -0.579 11.935 -0.935 1.00 96.19 121 GLN A N 1
ATOM 928 C CA . GLN A 1 121 ? -0.639 12.810 0.222 1.00 96.19 121 GLN A CA 1
ATOM 929 C C . GLN A 1 121 ? -1.504 12.173 1.303 1.00 96.19 121 GLN A C 1
ATOM 931 O O . GLN A 1 121 ? -2.631 11.745 1.030 1.00 96.19 121 GLN A O 1
ATOM 936 N N . CYS A 1 122 ? -0.991 12.163 2.530 1.00 94.56 122 CYS A N 1
ATOM 937 C CA . CYS A 1 122 ? -1.804 11.969 3.719 1.00 94.56 122 CYS A CA 1
ATOM 938 C C . CYS A 1 122 ? -2.249 13.331 4.247 1.00 94.56 122 CYS A C 1
ATOM 940 O O . CYS A 1 122 ? -1.405 14.168 4.570 1.00 94.56 122 CYS A O 1
ATOM 942 N N . ARG A 1 123 ? -3.560 13.561 4.312 1.00 91.00 123 ARG A N 1
ATOM 943 C CA . ARG A 1 123 ? -4.146 14.764 4.918 1.00 91.00 123 ARG A CA 1
ATOM 944 C C . ARG A 1 123 ? -4.828 14.392 6.225 1.00 91.00 123 ARG A C 1
ATOM 946 O O . ARG A 1 123 ? -5.706 13.535 6.197 1.00 91.00 123 ARG A O 1
ATOM 953 N N . MET A 1 124 ? -4.445 15.040 7.320 1.00 84.62 124 MET A N 1
ATOM 954 C CA . MET A 1 124 ? -5.158 14.941 8.595 1.00 84.62 124 MET A CA 1
ATOM 955 C C . MET A 1 124 ? -6.370 15.882 8.599 1.00 84.62 124 MET A C 1
ATOM 957 O O . MET A 1 124 ? -6.326 16.943 7.968 1.00 84.62 124 MET A O 1
ATOM 961 N N . ASP A 1 125 ? -7.436 15.499 9.302 1.00 70.38 125 ASP A N 1
ATOM 962 C CA . ASP A 1 125 ? -8.693 16.261 9.351 1.00 70.38 125 ASP A CA 1
ATOM 963 C C . ASP A 1 125 ? -8.532 17.644 10.028 1.00 70.38 125 ASP A C 1
ATOM 965 O O . ASP A 1 125 ? -9.176 18.602 9.607 1.00 70.38 125 ASP A O 1
ATOM 969 N N . ASP A 1 126 ? -7.589 17.786 10.973 1.00 62.75 126 ASP A N 1
ATOM 970 C CA . ASP A 1 126 ? -7.332 19.024 11.744 1.00 62.75 126 ASP A CA 1
ATOM 971 C C . ASP A 1 126 ? -6.233 19.943 11.139 1.00 62.75 126 ASP A C 1
ATOM 973 O O . ASP A 1 126 ? -5.797 20.914 11.750 1.00 62.75 126 ASP A O 1
ATOM 977 N N . LEU A 1 127 ? -5.816 19.668 9.896 1.00 60.06 127 LEU A N 1
ATOM 978 C CA . LEU A 1 127 ? -5.193 20.606 8.939 1.00 60.06 127 LEU A CA 1
ATOM 979 C C . LEU A 1 127 ? -3.812 21.265 9.173 1.00 60.06 127 LEU A C 1
ATOM 981 O O . LEU A 1 127 ? -3.412 22.049 8.313 1.00 60.06 127 LEU A O 1
ATOM 985 N N . THR A 1 128 ? -2.996 20.907 10.165 1.00 55.69 128 THR A N 1
ATOM 986 C CA . THR A 1 128 ? -1.595 21.419 10.230 1.00 55.69 128 THR A CA 1
ATOM 987 C C . THR A 1 128 ? -0.534 20.433 9.749 1.00 55.69 128 THR A C 1
ATOM 989 O O . THR A 1 128 ? 0.527 20.838 9.279 1.00 55.69 128 THR A O 1
ATOM 992 N N . GLU A 1 129 ? -0.821 19.135 9.803 1.00 66.31 129 GLU A N 1
ATOM 993 C CA . GLU A 1 129 ? 0.141 18.090 9.460 1.00 66.31 129 GLU A CA 1
ATOM 994 C C . GLU A 1 129 ? -0.332 17.336 8.216 1.00 66.31 129 GLU A C 1
ATOM 996 O O . GLU A 1 129 ? -1.382 16.693 8.186 1.00 66.31 129 GLU A O 1
ATOM 1001 N N . SER A 1 130 ? 0.445 17.441 7.142 1.00 87.62 130 SER A N 1
ATOM 1002 C CA . SER A 1 130 ? 0.281 16.610 5.955 1.00 87.62 130 SER A CA 1
ATOM 1003 C C . SER A 1 130 ? 1.653 16.241 5.426 1.00 87.62 130 SER A C 1
ATOM 1005 O O . SER A 1 130 ? 2.580 17.049 5.467 1.00 87.62 130 SER A O 1
ATOM 1007 N N . TRP A 1 131 ? 1.778 15.026 4.915 1.00 93.81 131 TRP A N 1
ATOM 1008 C CA . TRP A 1 131 ? 3.018 14.545 4.324 1.00 93.81 131 TRP A CA 1
ATOM 1009 C C . TRP A 1 131 ? 2.738 13.953 2.951 1.00 93.81 131 TRP A C 1
ATOM 1011 O O . TRP A 1 131 ? 1.651 13.431 2.678 1.00 93.81 131 TRP A O 1
ATOM 1021 N N . ILE A 1 132 ? 3.725 14.079 2.068 1.00 96.25 132 ILE A N 1
ATOM 1022 C CA . ILE A 1 132 ? 3.663 13.584 0.698 1.00 96.25 132 ILE A CA 1
ATOM 1023 C C . ILE A 1 132 ? 4.733 12.518 0.546 1.00 96.25 132 ILE A C 1
ATOM 1025 O O . ILE A 1 132 ? 5.878 12.711 0.939 1.00 96.25 132 ILE A O 1
ATOM 1029 N N . VAL A 1 133 ? 4.367 11.396 -0.054 1.00 98.00 133 VAL A N 1
ATOM 1030 C CA . VAL A 1 133 ? 5.285 10.307 -0.369 1.00 98.00 133 VAL A CA 1
ATOM 1031 C C . VAL A 1 133 ? 5.225 10.014 -1.858 1.00 98.00 133 VAL A C 1
ATOM 1033 O O . VAL A 1 133 ? 4.152 9.918 -2.449 1.00 98.00 133 VAL A O 1
ATOM 1036 N N . SER A 1 134 ? 6.393 9.887 -2.465 1.00 98.31 134 SER A N 1
ATOM 1037 C CA . SER A 1 134 ? 6.595 9.478 -3.846 1.00 98.31 134 SER A CA 1
ATOM 1038 C C . SER A 1 134 ? 6.871 7.979 -3.884 1.00 98.31 134 SER A C 1
ATOM 1040 O O . SER A 1 134 ? 7.739 7.509 -3.149 1.00 98.31 134 SER A O 1
ATOM 1042 N N . ILE A 1 135 ? 6.145 7.231 -4.716 1.00 98.44 135 ILE A N 1
ATOM 1043 C CA . ILE A 1 135 ? 6.398 5.813 -5.002 1.00 98.44 135 ILE A CA 1
ATOM 1044 C C . ILE A 1 135 ? 6.671 5.706 -6.500 1.00 98.44 135 ILE A C 1
ATOM 1046 O O . ILE A 1 135 ? 5.738 5.667 -7.303 1.00 98.44 135 ILE A O 1
ATOM 1050 N N . GLU A 1 136 ? 7.943 5.667 -6.888 1.00 97.94 136 GLU A N 1
ATOM 1051 C CA . GLU A 1 136 ? 8.333 5.779 -8.295 1.00 97.94 136 GLU A CA 1
ATOM 1052 C C . GLU A 1 136 ? 9.093 4.552 -8.808 1.00 97.94 136 GLU A C 1
ATOM 1054 O O . GLU A 1 136 ? 10.044 4.093 -8.166 1.00 97.94 136 GLU A O 1
ATOM 1059 N N . PRO A 1 137 ? 8.706 4.016 -9.979 1.00 98.00 137 PRO A N 1
ATOM 1060 C CA . PRO A 1 137 ? 9.487 3.013 -10.684 1.00 98.00 137 PRO A CA 1
ATOM 1061 C C . PRO A 1 137 ? 10.811 3.586 -11.181 1.00 98.00 137 PRO A C 1
ATOM 1063 O O . PRO A 1 137 ? 10.832 4.612 -11.853 1.00 98.00 137 PRO A O 1
ATOM 1066 N N . THR A 1 138 ? 11.911 2.893 -10.904 1.00 97.69 138 THR A N 1
ATOM 1067 C CA . THR A 1 138 ? 13.253 3.267 -11.388 1.00 97.69 138 THR A CA 1
ATOM 1068 C C . THR A 1 138 ? 13.745 2.346 -12.497 1.00 97.69 138 THR A C 1
ATOM 1070 O O . THR A 1 138 ? 14.537 2.741 -13.345 1.00 97.69 138 THR A O 1
ATOM 1073 N N . SER A 1 139 ? 13.275 1.100 -12.514 1.00 97.38 139 SER A N 1
ATOM 1074 C CA . SER A 1 139 ? 13.575 0.124 -13.562 1.00 97.38 139 SER A CA 1
ATOM 1075 C C . SER A 1 139 ? 12.616 -1.059 -13.499 1.00 97.38 139 SER A C 1
ATOM 1077 O O . SER A 1 139 ? 11.864 -1.244 -12.537 1.00 97.38 139 SER A O 1
ATOM 1079 N N . GLU A 1 140 ? 12.648 -1.872 -14.543 1.00 96.12 140 GLU A N 1
ATOM 1080 C CA . GLU A 1 140 ? 11.879 -3.098 -14.678 1.00 96.12 140 GLU A CA 1
ATOM 1081 C C . GLU A 1 140 ? 12.799 -4.226 -15.128 1.00 96.12 140 GLU A C 1
ATOM 1083 O O . GLU A 1 140 ? 13.680 -4.020 -15.963 1.00 96.12 140 GLU A O 1
ATOM 1088 N N . ARG A 1 141 ? 12.586 -5.432 -14.605 1.00 94.00 141 ARG A N 1
ATOM 1089 C CA . ARG A 1 141 ? 13.360 -6.602 -15.011 1.00 94.00 141 ARG A CA 1
ATOM 1090 C C . ARG A 1 141 ? 12.521 -7.865 -14.996 1.00 94.00 141 ARG A C 1
ATOM 1092 O O . ARG A 1 141 ? 11.661 -8.065 -14.140 1.00 94.00 141 ARG A O 1
ATOM 1099 N N . GLN A 1 142 ? 12.848 -8.762 -15.910 1.00 92.50 142 GLN A N 1
ATOM 1100 C CA . GLN A 1 142 ? 12.423 -10.149 -15.821 1.00 92.50 142 GLN A CA 1
ATOM 1101 C C . GLN A 1 142 ? 13.258 -10.842 -14.734 1.00 92.50 142 GLN A C 1
ATOM 1103 O O . GLN A 1 142 ? 14.460 -10.588 -14.631 1.00 92.50 142 GLN A O 1
ATOM 1108 N N . VAL A 1 143 ? 12.623 -11.652 -13.884 1.00 82.81 143 VAL A N 1
ATOM 1109 C CA . VAL A 1 143 ? 13.319 -12.285 -12.745 1.00 82.81 143 VAL A CA 1
ATOM 1110 C C . VAL A 1 143 ? 14.284 -13.369 -13.227 1.00 82.81 143 VAL A C 1
ATOM 1112 O O . VAL A 1 143 ? 15.389 -13.469 -12.707 1.00 82.81 143 VAL A O 1
ATOM 1115 N N . ASP A 1 144 ? 13.879 -14.118 -14.251 1.00 81.25 144 ASP A N 1
ATOM 1116 C CA . ASP A 1 144 ? 14.658 -15.159 -14.923 1.00 81.25 144 ASP A CA 1
ATOM 1117 C C . ASP A 1 144 ? 14.298 -15.144 -16.417 1.00 81.25 144 ASP A C 1
ATOM 1119 O O . ASP A 1 144 ? 13.130 -14.952 -16.756 1.00 81.25 144 ASP A O 1
ATOM 1123 N N . LYS A 1 145 ? 15.268 -15.356 -17.317 1.00 78.69 145 LYS A N 1
ATOM 1124 C CA . LYS A 1 145 ? 15.044 -15.384 -18.776 1.00 78.69 145 LYS A CA 1
ATOM 1125 C C . LYS A 1 145 ? 14.004 -16.430 -19.203 1.00 78.69 145 LYS A C 1
ATOM 1127 O O . LYS A 1 145 ? 13.297 -16.211 -20.183 1.00 78.69 145 LYS A O 1
ATOM 1132 N N . SER A 1 146 ? 13.890 -17.529 -18.460 1.00 78.25 146 SER A N 1
ATOM 1133 C CA . SER A 1 146 ? 12.915 -18.605 -18.682 1.00 78.25 146 SER A CA 1
ATOM 1134 C C . SER A 1 146 ? 11.532 -18.317 -18.081 1.00 78.25 146 SER A C 1
ATOM 1136 O O . SER A 1 146 ? 10.547 -18.966 -18.432 1.00 78.25 146 SER A O 1
ATOM 1138 N N . SER A 1 147 ? 11.427 -17.330 -17.185 1.00 81.12 147 SER A N 1
ATOM 1139 C CA . SER A 1 147 ? 10.213 -17.059 -16.418 1.00 81.12 147 SER A CA 1
ATOM 1140 C C . SER A 1 147 ? 9.453 -15.855 -16.949 1.00 81.12 147 SER A C 1
ATOM 1142 O O . SER A 1 147 ? 10.007 -14.777 -17.119 1.00 81.12 147 SER A O 1
ATOM 1144 N N . GLN A 1 148 ? 8.137 -15.985 -17.100 1.00 88.25 148 GLN A N 1
ATOM 1145 C CA . GLN A 1 148 ? 7.258 -14.848 -17.400 1.00 88.25 148 GLN A CA 1
ATOM 1146 C C . GLN A 1 148 ? 7.063 -13.903 -16.195 1.00 88.25 148 GLN A C 1
ATOM 1148 O O . GLN A 1 148 ? 6.348 -12.906 -16.297 1.00 88.25 148 GLN A O 1
ATOM 1153 N N . THR A 1 149 ? 7.680 -14.199 -15.045 1.00 93.12 149 THR A N 1
ATOM 1154 C CA . THR A 1 149 ? 7.623 -13.349 -13.855 1.00 93.12 149 THR A CA 1
ATOM 1155 C C . THR A 1 149 ? 8.501 -12.110 -14.024 1.00 93.12 149 THR A C 1
ATOM 1157 O O . THR A 1 149 ? 9.693 -12.193 -14.342 1.00 93.12 149 THR A O 1
ATOM 1160 N N . ARG A 1 150 ? 7.912 -10.940 -13.775 1.00 95.00 150 ARG A N 1
ATOM 1161 C CA . ARG A 1 150 ? 8.556 -9.636 -13.950 1.00 95.00 150 ARG A CA 1
ATOM 1162 C C . ARG A 1 150 ? 8.398 -8.784 -12.698 1.00 95.00 150 ARG A C 1
ATOM 1164 O O . ARG A 1 150 ? 7.337 -8.752 -12.065 1.00 95.00 150 ARG A O 1
ATOM 1171 N N . SER A 1 151 ? 9.466 -8.068 -12.378 1.00 96.31 151 SER A N 1
ATOM 1172 C CA . SER A 1 151 ? 9.588 -7.223 -11.197 1.00 96.31 151 SER A CA 1
ATOM 1173 C C . SER A 1 151 ? 9.848 -5.777 -11.587 1.00 96.31 151 SER A C 1
ATOM 1175 O O . SER A 1 151 ? 10.531 -5.485 -12.568 1.00 96.31 151 SER A O 1
ATOM 1177 N N . VAL A 1 152 ? 9.296 -4.869 -10.794 1.00 97.94 152 VAL A N 1
ATOM 1178 C CA . VAL A 1 152 ? 9.534 -3.432 -10.880 1.00 97.94 152 VAL A CA 1
ATOM 1179 C C . VAL A 1 152 ? 10.351 -3.008 -9.667 1.00 97.94 152 VAL A C 1
ATOM 1181 O O . VAL A 1 152 ? 10.039 -3.405 -8.543 1.00 97.94 152 VAL A O 1
ATOM 1184 N N . ARG A 1 153 ? 11.392 -2.201 -9.878 1.00 98.00 153 ARG A N 1
ATOM 1185 C CA . ARG A 1 153 ? 12.119 -1.553 -8.785 1.00 98.00 153 ARG A CA 1
ATOM 1186 C C . ARG A 1 153 ? 11.401 -0.267 -8.420 1.00 98.00 153 ARG A C 1
ATOM 1188 O O . ARG A 1 153 ? 11.339 0.642 -9.242 1.00 98.00 153 ARG A O 1
ATOM 1195 N N . LEU A 1 154 ? 10.861 -0.202 -7.207 1.00 98.44 154 LEU A N 1
ATOM 1196 C CA . LEU A 1 154 ? 10.166 0.972 -6.682 1.00 98.44 154 LEU A CA 1
ATOM 1197 C C . LEU A 1 154 ? 11.033 1.662 -5.631 1.00 98.44 154 LEU A C 1
ATOM 1199 O O . LEU A 1 154 ? 11.560 1.006 -4.729 1.00 98.44 154 LEU A O 1
ATOM 1203 N N . LEU A 1 155 ? 11.153 2.981 -5.746 1.00 98.44 155 LEU A N 1
ATOM 1204 C CA . LEU A 1 155 ? 11.713 3.846 -4.717 1.00 98.44 155 LEU A CA 1
ATOM 1205 C C . LEU A 1 155 ? 10.575 4.574 -4.004 1.00 98.44 155 LEU A C 1
ATOM 1207 O O . LEU A 1 155 ? 9.778 5.258 -4.647 1.00 98.44 155 LEU A O 1
ATOM 1211 N N . THR A 1 156 ? 10.515 4.429 -2.683 1.00 98.44 156 THR A N 1
ATOM 1212 C CA . THR A 1 156 ? 9.547 5.121 -1.826 1.00 98.44 156 THR A CA 1
ATOM 1213 C C . THR A 1 156 ? 10.255 6.218 -1.041 1.00 98.44 156 THR A C 1
ATOM 1215 O O . THR A 1 156 ? 11.182 5.921 -0.293 1.00 98.44 156 THR A O 1
ATOM 1218 N N . GLN A 1 157 ? 9.844 7.476 -1.177 1.00 97.50 157 GLN A N 1
ATOM 1219 C CA . GLN A 1 157 ? 10.523 8.592 -0.513 1.00 97.50 157 GLN A CA 1
ATOM 1220 C C . GLN A 1 157 ? 9.545 9.695 -0.120 1.00 97.50 157 GLN A C 1
ATOM 1222 O O . GLN A 1 157 ? 8.668 10.056 -0.902 1.00 97.50 157 GLN A O 1
ATOM 1227 N N . VAL A 1 158 ? 9.709 10.256 1.075 1.00 96.75 158 VAL A N 1
ATOM 1228 C CA . VAL A 1 158 ? 8.951 11.437 1.502 1.00 96.75 158 VAL A CA 1
ATOM 1229 C C . VAL A 1 158 ? 9.456 12.666 0.747 1.00 96.75 158 VAL A C 1
ATOM 1231 O O . VAL A 1 158 ? 10.656 12.831 0.535 1.00 96.75 158 VAL A O 1
ATOM 1234 N N . MET A 1 159 ? 8.533 13.507 0.291 1.00 94.81 159 MET A N 1
ATOM 1235 C CA . MET A 1 159 ? 8.821 14.719 -0.469 1.00 94.81 159 MET A CA 1
ATOM 1236 C C . MET A 1 159 ? 8.120 15.921 0.150 1.00 94.81 159 MET A C 1
ATOM 1238 O O . MET A 1 159 ? 6.992 15.826 0.635 1.00 94.81 159 MET A O 1
ATOM 1242 N N . SER A 1 160 ? 8.752 17.085 0.048 1.00 92.62 160 SER A N 1
ATOM 1243 C CA . SER A 1 160 ? 8.066 18.351 0.279 1.00 92.62 160 SER A CA 1
ATOM 1244 C C . SER A 1 160 ? 7.068 18.652 -0.857 1.00 92.62 160 SER A C 1
ATOM 1246 O O . SER A 1 160 ? 7.200 18.129 -1.974 1.00 92.62 160 SER A O 1
ATOM 1248 N N . PRO A 1 161 ? 6.087 19.547 -0.638 1.00 91.12 161 PRO A N 1
ATOM 1249 C CA . PRO A 1 161 ? 5.160 19.964 -1.691 1.00 91.12 161 PRO A CA 1
ATOM 1250 C C . PRO A 1 161 ? 5.854 20.532 -2.938 1.00 91.12 161 PRO A C 1
ATOM 1252 O O . PRO A 1 161 ? 5.420 20.264 -4.061 1.00 91.12 161 PRO A O 1
ATOM 1255 N N . SER A 1 162 ? 6.950 21.282 -2.764 1.00 89.75 162 SER A N 1
ATOM 1256 C CA . SER A 1 162 ? 7.723 21.853 -3.873 1.00 89.75 162 SER A CA 1
ATOM 1257 C C . SER A 1 162 ? 8.495 20.784 -4.648 1.00 89.75 162 SER A C 1
ATOM 1259 O O . SER A 1 162 ? 8.471 20.796 -5.881 1.00 89.75 162 SER A O 1
ATOM 1261 N N . GLN A 1 163 ? 9.107 19.818 -3.953 1.00 93.06 163 GLN A N 1
ATOM 1262 C CA . GLN A 1 163 ? 9.781 18.677 -4.581 1.00 93.06 163 GLN A CA 1
ATOM 1263 C C . GLN A 1 163 ? 8.806 17.859 -5.428 1.00 93.06 163 GLN A C 1
ATOM 1265 O O . GLN A 1 163 ? 9.076 17.616 -6.605 1.00 93.06 163 GLN A O 1
ATOM 1270 N N . ALA A 1 164 ? 7.642 17.512 -4.871 1.00 93.50 164 ALA A N 1
ATOM 1271 C CA . ALA A 1 164 ? 6.614 16.779 -5.602 1.00 93.50 164 ALA A CA 1
ATOM 1272 C C . ALA A 1 164 ? 6.132 17.579 -6.826 1.00 93.50 164 ALA A C 1
ATOM 1274 O O . ALA A 1 164 ? 6.143 17.076 -7.949 1.00 93.50 164 ALA A O 1
ATOM 1275 N N . LYS A 1 165 ? 5.799 18.863 -6.660 1.00 93.19 165 LYS A N 1
ATOM 1276 C CA . LYS A 1 165 ? 5.361 19.706 -7.784 1.00 93.19 165 LYS A CA 1
ATOM 1277 C C . LYS A 1 165 ? 6.396 19.760 -8.916 1.00 93.19 165 LYS A C 1
ATOM 1279 O O . LYS A 1 165 ? 6.016 19.677 -10.080 1.00 93.19 165 LYS A O 1
ATOM 1284 N N . ASN A 1 166 ? 7.686 19.877 -8.595 1.00 92.44 166 ASN A N 1
ATOM 1285 C CA . ASN A 1 166 ? 8.763 19.961 -9.589 1.00 92.44 166 ASN A CA 1
ATOM 1286 C C . ASN A 1 166 ? 9.059 18.617 -10.272 1.00 92.44 166 ASN A C 1
ATOM 1288 O O . ASN A 1 166 ? 9.342 18.575 -11.477 1.00 92.44 166 ASN A O 1
ATOM 1292 N N . PHE A 1 167 ? 8.977 17.520 -9.519 1.00 92.62 167 PHE A N 1
ATOM 1293 C CA . PHE A 1 167 ? 9.202 16.178 -10.041 1.00 92.62 167 PHE A CA 1
ATOM 1294 C C . PHE A 1 167 ? 8.108 15.775 -11.038 1.00 92.62 167 PHE A C 1
ATOM 1296 O O . PHE A 1 167 ? 8.417 15.375 -12.158 1.00 92.62 167 PHE A O 1
ATOM 1303 N N . TYR A 1 168 ? 6.836 15.972 -10.676 1.00 92.88 168 TYR A N 1
ATOM 1304 C CA . TYR A 1 168 ? 5.679 15.564 -11.485 1.00 92.88 168 TYR A CA 1
ATOM 1305 C C . TYR A 1 168 ? 5.212 16.627 -12.494 1.00 92.88 168 TYR A C 1
ATOM 1307 O O . TYR A 1 168 ? 4.197 16.444 -13.171 1.00 92.88 168 TYR A O 1
ATOM 1315 N N . ARG A 1 169 ? 5.939 17.746 -12.619 1.00 87.25 169 ARG A N 1
ATOM 1316 C CA . ARG A 1 169 ? 5.601 18.819 -13.561 1.00 87.25 169 ARG A CA 1
ATOM 1317 C C . ARG A 1 169 ? 5.580 18.276 -15.001 1.00 87.25 169 ARG A C 1
ATOM 1319 O O . ARG A 1 169 ? 6.553 17.646 -15.419 1.00 87.25 169 ARG A O 1
ATOM 1326 N N . PRO A 1 170 ? 4.531 18.561 -15.796 1.00 74.88 170 PRO A N 1
ATOM 1327 C CA . PRO A 1 170 ? 4.477 18.152 -17.196 1.00 74.88 170 PRO A CA 1
ATOM 1328 C C . PRO A 1 170 ? 5.674 18.695 -17.983 1.00 74.88 170 PRO A C 1
ATOM 1330 O O . PRO A 1 170 ? 6.038 19.863 -17.839 1.00 74.88 170 PRO A O 1
ATOM 1333 N N . THR A 1 171 ? 6.247 17.883 -18.870 1.00 64.88 171 THR A N 1
ATOM 1334 C CA . THR A 1 171 ? 7.458 18.214 -19.642 1.00 64.88 171 THR A CA 1
ATOM 1335 C C . THR A 1 171 ? 7.306 19.500 -20.466 1.00 64.88 171 THR A C 1
ATOM 1337 O O . THR A 1 171 ? 8.243 20.290 -20.543 1.00 64.88 171 THR A O 1
ATOM 1340 N N . LYS A 1 172 ? 6.098 19.795 -20.978 1.00 55.81 172 LYS A N 1
ATOM 1341 C CA . LYS A 1 172 ? 5.785 21.054 -21.690 1.00 55.81 172 LYS A CA 1
ATOM 1342 C C . LYS A 1 172 ? 5.990 22.310 -20.827 1.00 55.81 172 LYS A C 1
ATOM 1344 O O . LYS A 1 172 ? 6.281 23.375 -21.353 1.00 55.81 172 LYS A O 1
ATOM 1349 N N . ALA A 1 173 ? 5.875 22.184 -19.505 1.00 52.47 173 ALA A N 1
ATOM 1350 C CA . ALA A 1 173 ? 6.024 23.286 -18.562 1.00 52.47 173 ALA A CA 1
ATOM 1351 C C . ALA A 1 173 ? 7.449 23.423 -17.991 1.00 52.47 173 ALA A C 1
ATOM 1353 O O . ALA A 1 173 ? 7.700 24.421 -17.319 1.00 52.47 173 ALA A O 1
ATOM 1354 N N . ARG A 1 174 ? 8.360 22.460 -18.229 1.00 50.69 174 ARG A N 1
ATOM 1355 C CA . ARG A 1 174 ? 9.800 22.595 -17.913 1.00 50.69 174 ARG A CA 1
ATOM 1356 C C . ARG A 1 174 ? 10.509 23.503 -18.926 1.00 50.69 174 ARG A C 1
ATOM 1358 O O . ARG A 1 174 ? 11.228 24.407 -18.524 1.00 50.69 174 ARG A O 1
ATOM 1365 N N . VAL A 1 175 ? 10.171 23.362 -20.210 1.00 50.47 175 VAL A N 1
ATOM 1366 C CA . VAL A 1 175 ? 10.727 24.178 -21.310 1.00 50.47 175 VAL A CA 1
ATOM 1367 C C . VAL A 1 175 ? 10.354 25.666 -21.192 1.00 50.47 175 VAL A C 1
ATOM 1369 O O . VAL A 1 175 ? 11.099 26.532 -21.634 1.00 50.47 175 VAL A O 1
ATOM 1372 N N . ALA A 1 176 ? 9.215 25.989 -20.571 1.00 50.75 176 ALA A N 1
ATOM 1373 C CA . ALA A 1 176 ? 8.782 27.376 -20.380 1.00 50.75 176 ALA A CA 1
ATOM 1374 C C . ALA A 1 176 ? 9.548 28.123 -19.269 1.00 50.75 176 ALA A C 1
ATOM 1376 O O . ALA A 1 176 ? 9.552 29.346 -19.275 1.00 50.75 176 ALA A O 1
ATOM 1377 N N . VAL A 1 177 ? 10.186 27.413 -18.327 1.00 52.00 177 VAL A N 1
ATOM 1378 C CA . VAL A 1 177 ? 10.919 28.030 -17.200 1.00 52.00 177 VAL A CA 1
ATOM 1379 C C . VAL A 1 177 ? 12.409 28.183 -17.511 1.00 52.00 177 VAL A C 1
ATOM 1381 O O . VAL A 1 177 ? 13.015 29.167 -17.099 1.00 52.00 177 VAL A O 1
ATOM 1384 N N . GLU A 1 178 ? 12.989 27.279 -18.307 1.00 47.72 178 GLU A N 1
ATOM 1385 C CA . GLU A 1 178 ? 14.380 27.408 -18.778 1.00 47.72 178 GLU A CA 1
ATOM 1386 C C . GLU A 1 178 ? 14.581 28.555 -19.784 1.00 47.72 178 GLU A C 1
ATOM 1388 O O . GLU A 1 178 ? 15.703 29.010 -19.977 1.00 47.72 178 GLU A O 1
ATOM 1393 N N . LYS A 1 179 ? 13.508 29.086 -20.387 1.00 43.50 179 LYS A N 1
ATOM 1394 C CA . LYS A 1 179 ? 13.578 30.248 -21.293 1.00 43.50 179 LYS A CA 1
ATOM 1395 C C . LYS A 1 179 ? 13.710 31.608 -20.589 1.00 43.50 179 LYS A C 1
ATOM 1397 O O . LYS A 1 179 ? 13.828 32.614 -21.278 1.00 43.50 179 LYS A O 1
ATOM 1402 N N . THR A 1 180 ? 13.705 31.662 -19.256 1.00 38.56 180 THR A N 1
ATOM 1403 C CA . THR A 1 180 ? 13.743 32.926 -18.486 1.00 38.56 180 THR A CA 1
ATOM 1404 C C . THR A 1 180 ? 14.995 33.131 -17.631 1.00 38.56 180 THR A C 1
ATOM 1406 O O . THR A 1 180 ? 15.038 34.053 -16.825 1.00 38.56 180 THR A O 1
ATOM 1409 N N . THR A 1 181 ? 16.052 32.346 -17.835 1.00 35.12 181 THR A N 1
ATOM 1410 C CA . THR A 1 181 ? 17.369 32.608 -17.227 1.00 35.12 181 THR A CA 1
ATOM 1411 C C . THR A 1 181 ? 18.437 32.707 -18.315 1.00 35.12 181 THR A C 1
ATOM 1413 O O . THR A 1 181 ? 18.744 31.690 -18.938 1.00 35.12 181 THR A O 1
ATOM 1416 N N . PRO A 1 182 ? 19.004 33.900 -18.584 1.00 37.19 182 PRO A N 1
ATOM 1417 C CA . PRO A 1 182 ? 20.063 34.043 -19.572 1.00 37.19 182 PRO A CA 1
ATOM 1418 C C . PRO A 1 182 ? 21.369 33.439 -19.043 1.00 37.19 182 PRO A C 1
ATOM 1420 O O . PRO A 1 182 ? 21.950 33.917 -18.070 1.00 37.19 182 PRO A O 1
ATOM 1423 N N . ALA A 1 183 ? 21.828 32.376 -19.705 1.00 35.19 183 ALA A N 1
ATOM 1424 C CA . ALA A 1 183 ? 23.157 31.810 -19.529 1.00 35.19 183 ALA A CA 1
ATOM 1425 C C . ALA A 1 183 ? 24.191 32.702 -20.236 1.00 35.19 183 ALA A C 1
ATOM 1427 O O . ALA A 1 183 ? 24.211 32.801 -21.462 1.00 35.19 183 ALA A O 1
ATOM 1428 N N . LEU A 1 184 ? 25.062 33.345 -19.459 1.00 33.28 184 LEU A N 1
ATOM 1429 C CA . LEU A 1 184 ? 26.268 33.999 -19.958 1.00 33.28 184 LEU A CA 1
ATOM 1430 C C . LEU A 1 184 ? 27.349 32.926 -20.159 1.00 33.28 184 LEU A C 1
ATOM 1432 O O . LEU A 1 184 ? 28.033 32.547 -19.212 1.00 33.28 184 LEU A O 1
ATOM 1436 N N . ILE A 1 185 ? 27.508 32.436 -21.389 1.00 34.88 185 ILE A N 1
ATOM 1437 C CA . ILE A 1 185 ? 28.688 31.665 -21.802 1.00 34.88 185 ILE A CA 1
ATOM 1438 C C . ILE A 1 185 ? 29.505 32.573 -22.721 1.00 34.88 185 ILE A C 1
ATOM 1440 O O . ILE A 1 185 ? 29.101 32.851 -23.849 1.00 34.88 185 ILE A O 1
ATOM 1444 N N . LYS A 1 186 ? 30.643 33.067 -22.217 1.00 30.42 186 LYS A N 1
ATOM 1445 C CA . LYS A 1 186 ? 31.649 33.763 -23.024 1.00 30.42 186 LYS A CA 1
ATOM 1446 C C . LYS A 1 186 ? 32.566 32.745 -23.696 1.00 30.42 186 LYS A C 1
ATOM 1448 O O . LYS A 1 186 ? 33.255 31.964 -23.049 1.00 30.42 186 LYS A O 1
ATOM 1453 N N . THR A 1 187 ? 32.540 32.827 -25.014 1.00 29.91 187 THR A N 1
ATOM 1454 C CA . THR A 1 187 ? 33.424 32.274 -26.034 1.00 29.91 187 THR A CA 1
ATOM 1455 C C . THR A 1 187 ? 34.882 32.681 -25.814 1.00 29.91 187 THR A C 1
ATOM 1457 O O . THR A 1 187 ? 35.144 33.862 -25.598 1.00 29.91 187 THR A O 1
ATOM 1460 N N . MET A 1 188 ? 35.834 31.759 -25.990 1.00 29.66 188 MET A N 1
ATOM 1461 C CA . MET A 1 188 ? 37.203 32.100 -26.401 1.00 29.66 188 MET A CA 1
ATOM 1462 C C . MET A 1 188 ? 37.732 31.062 -27.400 1.00 29.66 188 MET A C 1
ATOM 1464 O O . MET A 1 188 ? 37.954 29.899 -27.078 1.00 29.66 188 MET A O 1
ATOM 1468 N N . THR A 1 189 ? 37.889 31.527 -28.637 1.00 36.69 189 THR A N 1
ATOM 1469 C CA . THR A 1 189 ? 38.698 30.977 -29.737 1.00 36.69 189 THR A CA 1
ATOM 1470 C C . THR A 1 189 ? 40.197 30.991 -29.414 1.00 36.69 189 THR A C 1
ATOM 1472 O O . THR A 1 189 ? 40.627 31.793 -28.584 1.00 36.69 189 THR A O 1
ATOM 1475 N N . PRO A 1 190 ? 41.017 30.222 -30.156 1.00 33.91 190 PRO A N 1
ATOM 1476 C CA . PRO A 1 190 ? 42.097 30.884 -30.907 1.00 33.91 190 PRO A CA 1
ATOM 1477 C C . PRO A 1 190 ? 42.333 30.343 -32.346 1.00 33.91 190 PRO A C 1
ATOM 1479 O O . PRO A 1 190 ? 41.747 29.328 -32.725 1.00 33.91 190 PRO A O 1
ATOM 1482 N N . PRO A 1 191 ? 43.134 31.059 -33.173 1.00 35.91 191 PRO A N 1
ATOM 1483 C CA . PRO A 1 191 ? 43.080 31.044 -34.641 1.00 35.91 191 PRO A CA 1
ATOM 1484 C C . PRO A 1 191 ? 44.193 30.228 -35.345 1.00 35.91 191 PRO A C 1
ATOM 1486 O O . PRO A 1 191 ? 45.036 29.598 -34.718 1.00 35.91 191 PRO A O 1
ATOM 1489 N N . LYS A 1 192 ? 44.134 30.247 -36.687 1.00 31.58 192 LYS A N 1
ATOM 1490 C CA . LYS A 1 192 ? 44.919 29.494 -37.688 1.00 31.58 192 LYS A CA 1
ATOM 1491 C C . LYS A 1 192 ? 46.433 29.834 -37.761 1.00 31.58 192 LYS A C 1
ATOM 1493 O O . LYS A 1 192 ? 46.832 30.959 -37.497 1.00 31.58 192 LYS A O 1
ATOM 1498 N N . THR A 1 193 ? 47.178 28.808 -38.205 1.00 33.59 193 THR A N 1
ATOM 1499 C CA . THR A 1 193 ? 48.535 28.614 -38.812 1.00 33.59 193 THR A CA 1
ATOM 1500 C C . THR A 1 193 ? 49.194 29.803 -39.564 1.00 33.59 193 THR A C 1
ATOM 1502 O O . THR A 1 193 ? 48.427 30.686 -39.947 1.00 33.59 193 THR A O 1
ATOM 1505 N N . PRO A 1 194 ? 50.530 29.837 -39.912 1.00 42.19 194 PRO A N 1
ATOM 1506 C CA . PRO A 1 194 ? 51.296 28.736 -40.572 1.00 42.19 194 PRO A CA 1
ATOM 1507 C C . PRO A 1 194 ? 52.874 28.660 -40.463 1.00 42.19 194 PRO A C 1
ATOM 1509 O O . PRO A 1 194 ? 53.536 29.553 -39.956 1.00 42.19 194 PRO A O 1
ATOM 1512 N N . VAL A 1 195 ? 53.432 27.599 -41.093 1.00 31.14 195 VAL A N 1
ATOM 1513 C CA . VAL A 1 195 ? 54.786 27.360 -41.704 1.00 31.14 195 VAL A CA 1
ATOM 1514 C C . VAL A 1 195 ? 56.024 26.942 -40.866 1.00 31.14 195 VAL A C 1
ATOM 1516 O O . VAL A 1 195 ? 56.475 27.648 -39.978 1.00 31.14 195 VAL A O 1
ATOM 1519 N N . ALA A 1 196 ? 56.647 25.847 -41.349 1.00 29.69 196 ALA A N 1
ATOM 1520 C CA . ALA A 1 196 ? 58.087 25.618 -41.616 1.00 29.69 196 ALA A CA 1
ATOM 1521 C C . ALA A 1 196 ? 58.771 24.475 -40.837 1.00 29.69 196 ALA A C 1
ATOM 1523 O O . ALA A 1 196 ? 58.854 24.465 -39.617 1.00 29.69 196 ALA A O 1
ATOM 1524 N N . LYS A 1 197 ? 59.289 23.512 -41.610 1.00 35.66 197 LYS A N 1
ATOM 1525 C CA . LYS A 1 197 ? 60.090 22.353 -41.197 1.00 35.66 197 LYS A CA 1
ATOM 1526 C C . LYS A 1 197 ? 61.535 22.777 -40.920 1.00 35.66 197 LYS A C 1
ATOM 1528 O O . LYS A 1 197 ? 62.108 23.422 -41.793 1.00 35.66 197 LYS A O 1
ATOM 1533 N N . THR A 1 198 ? 62.164 22.222 -39.881 1.00 34.62 198 THR A N 1
ATOM 1534 C CA . THR A 1 198 ? 63.575 21.820 -39.996 1.00 34.62 198 THR A CA 1
ATOM 1535 C C . THR A 1 198 ? 63.908 20.602 -39.140 1.00 34.62 198 THR A C 1
ATOM 1537 O O . THR A 1 198 ? 63.492 20.445 -38.000 1.00 34.62 198 THR A O 1
ATOM 1540 N N . THR A 1 199 ? 64.647 19.724 -39.793 1.00 44.44 199 THR A N 1
ATOM 1541 C CA . THR A 1 199 ? 65.133 18.391 -39.466 1.00 44.44 199 THR A CA 1
ATOM 1542 C C . THR A 1 199 ? 66.061 18.382 -38.245 1.00 44.44 199 THR A C 1
ATOM 1544 O O . THR A 1 199 ? 67.123 18.987 -38.325 1.00 44.44 199 THR A O 1
ATOM 1547 N N . ASN A 1 200 ? 65.691 17.694 -37.151 1.00 44.19 200 ASN A N 1
ATOM 1548 C CA . ASN A 1 200 ? 66.625 16.995 -36.233 1.00 44.19 200 ASN A CA 1
ATOM 1549 C C . ASN A 1 200 ? 65.950 16.186 -35.093 1.00 44.19 200 ASN A C 1
ATOM 1551 O O . ASN A 1 200 ? 66.588 15.850 -34.101 1.00 44.19 200 ASN A O 1
ATOM 1555 N N . GLU A 1 201 ? 64.679 15.798 -35.228 1.00 47.31 201 GLU A N 1
ATOM 1556 C CA . GLU A 1 201 ? 63.946 15.025 -34.211 1.00 47.31 201 GLU A CA 1
ATOM 1557 C C . GLU A 1 201 ? 63.662 13.592 -34.679 1.00 47.31 201 GLU A C 1
ATOM 1559 O O . GLU A 1 201 ? 62.549 13.296 -35.095 1.00 47.31 201 GLU A O 1
ATOM 1564 N N . LEU A 1 202 ? 64.633 12.673 -34.654 1.00 48.31 202 LEU A N 1
ATOM 1565 C CA . LEU A 1 202 ? 64.328 11.271 -35.008 1.00 48.31 202 LEU A CA 1
ATOM 1566 C C . LEU A 1 202 ? 65.037 10.189 -34.182 1.00 48.31 202 LEU A C 1
ATOM 1568 O O . LEU A 1 202 ? 64.948 9.016 -34.534 1.00 48.31 202 LEU A O 1
ATOM 1572 N N . LYS A 1 203 ? 65.695 10.516 -33.059 1.00 47.72 203 LYS A N 1
ATOM 1573 C CA . LYS A 1 203 ? 66.299 9.472 -32.197 1.00 47.72 203 LYS A CA 1
ATOM 1574 C C . LYS A 1 203 ? 65.969 9.515 -30.703 1.00 47.72 203 LYS A C 1
ATOM 1576 O O . LYS A 1 203 ? 66.285 8.549 -30.017 1.00 47.72 203 LYS A O 1
ATOM 1581 N N . GLU A 1 204 ? 65.260 10.528 -30.202 1.00 46.94 204 GLU A N 1
ATOM 1582 C CA . GLU A 1 204 ? 64.933 10.626 -28.764 1.00 46.94 204 GLU A CA 1
ATOM 1583 C C . GLU A 1 204 ? 63.436 10.433 -28.434 1.00 46.94 204 GLU A C 1
ATOM 1585 O O . GLU A 1 204 ? 63.084 10.045 -27.320 1.00 46.94 204 GLU A O 1
ATOM 1590 N N . SER A 1 205 ? 62.536 10.580 -29.413 1.00 44.56 205 SER A N 1
ATOM 1591 C CA . SER A 1 205 ? 61.083 10.401 -29.234 1.00 44.56 205 SER A CA 1
ATOM 1592 C C . SER A 1 205 ? 60.630 8.935 -29.154 1.00 44.56 205 SER A C 1
ATOM 1594 O O . SER A 1 205 ? 59.584 8.649 -28.579 1.00 44.56 205 SER A O 1
ATOM 1596 N N . ALA A 1 206 ? 61.434 7.981 -29.639 1.00 48.16 206 ALA A N 1
ATOM 1597 C CA . ALA A 1 206 ? 61.065 6.562 -29.662 1.00 48.16 206 ALA A CA 1
ATOM 1598 C C . ALA A 1 206 ? 61.208 5.854 -28.296 1.00 48.16 206 ALA A C 1
ATOM 1600 O O . ALA A 1 206 ? 60.527 4.862 -28.044 1.00 48.16 206 ALA A O 1
ATOM 1601 N N . ARG A 1 207 ? 62.063 6.357 -27.387 1.00 50.56 207 ARG A N 1
ATOM 1602 C CA . ARG A 1 207 ? 62.250 5.757 -26.048 1.00 50.56 207 ARG A CA 1
ATOM 1603 C C . ARG A 1 207 ? 61.173 6.178 -25.041 1.00 50.56 207 ARG A C 1
ATOM 1605 O O . ARG A 1 207 ? 60.733 5.342 -24.261 1.00 50.56 207 ARG A O 1
ATOM 1612 N N . LYS A 1 208 ? 60.682 7.422 -25.104 1.00 49.50 208 LYS A N 1
ATOM 1613 C CA . LYS A 1 208 ? 59.623 7.928 -24.204 1.00 49.50 208 LYS A CA 1
ATOM 1614 C C . LYS A 1 208 ? 58.218 7.402 -24.533 1.00 49.50 208 LYS A C 1
ATOM 1616 O O . LYS A 1 208 ? 57.367 7.364 -23.648 1.00 49.50 208 LYS A O 1
ATOM 1621 N N . GLU A 1 209 ? 57.955 6.979 -25.772 1.00 51.81 209 GLU A N 1
ATOM 1622 C CA . GLU A 1 209 ? 56.643 6.433 -26.162 1.00 51.81 209 GLU A CA 1
ATOM 1623 C C . GLU A 1 209 ? 56.464 4.955 -25.758 1.00 51.81 209 GLU A C 1
ATOM 1625 O O . GLU A 1 209 ? 55.353 4.528 -25.433 1.00 51.81 209 GLU A O 1
ATOM 1630 N N . LEU A 1 210 ? 57.556 4.181 -25.711 1.00 52.72 210 LEU A N 1
ATOM 1631 C CA . LEU A 1 210 ? 57.528 2.771 -25.306 1.0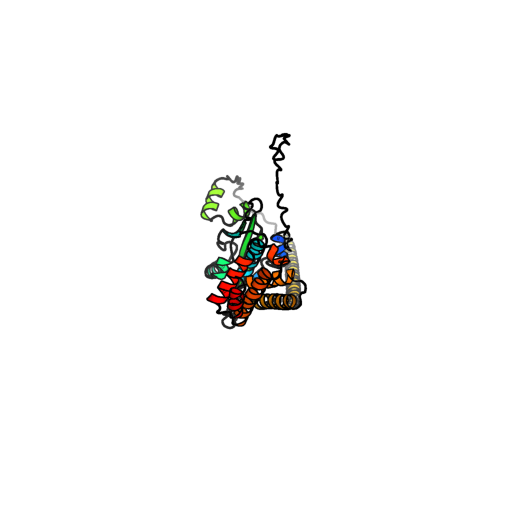0 52.72 210 LEU A CA 1
ATOM 1632 C C . LEU A 1 210 ? 57.257 2.616 -23.797 1.00 52.72 210 LEU A C 1
ATOM 1634 O O . LEU A 1 210 ? 56.447 1.787 -23.390 1.00 52.72 210 LEU A O 1
ATOM 1638 N N . GLU A 1 211 ? 57.868 3.477 -22.980 1.00 54.62 211 GLU A N 1
ATOM 1639 C CA . GLU A 1 211 ? 57.733 3.483 -21.515 1.00 54.62 211 GLU A CA 1
ATOM 1640 C C . GLU A 1 211 ? 56.314 3.892 -21.063 1.00 54.62 211 GLU A C 1
ATOM 1642 O O . GLU A 1 211 ? 55.771 3.363 -20.092 1.00 54.62 211 GLU A O 1
ATOM 1647 N N . ARG A 1 212 ? 55.655 4.778 -21.827 1.00 55.47 212 ARG A N 1
ATOM 1648 C CA . ARG A 1 212 ? 54.278 5.230 -21.561 1.00 55.47 212 ARG A CA 1
ATOM 1649 C C . ARG A 1 212 ? 53.233 4.149 -21.867 1.00 55.47 212 ARG A C 1
ATOM 1651 O O . ARG A 1 212 ? 52.269 4.013 -21.117 1.00 55.47 212 ARG A O 1
ATOM 1658 N N . LYS A 1 213 ? 53.446 3.348 -22.921 1.00 55.16 213 LYS A N 1
ATOM 1659 C CA . LYS A 1 213 ? 52.567 2.223 -23.300 1.00 55.16 213 LYS A CA 1
ATOM 1660 C C . LYS A 1 213 ? 52.675 1.028 -22.345 1.00 55.16 213 LYS A C 1
ATOM 1662 O O . LYS A 1 213 ? 51.696 0.300 -22.182 1.00 55.16 213 LYS A O 1
ATOM 1667 N N . GLU A 1 214 ? 53.822 0.821 -21.695 1.00 56.66 214 GLU A N 1
ATOM 1668 C CA . GLU A 1 214 ? 53.977 -0.252 -20.702 1.00 56.66 214 GLU A CA 1
ATOM 1669 C C . GLU A 1 214 ? 53.299 0.090 -19.360 1.00 56.66 214 GLU A C 1
ATOM 1671 O O . GLU A 1 214 ? 52.662 -0.774 -18.748 1.00 56.66 214 GLU A O 1
ATOM 1676 N N . LEU A 1 215 ? 53.354 1.360 -18.935 1.00 56.22 215 LEU A N 1
ATOM 1677 C CA . LEU A 1 215 ? 52.691 1.828 -17.711 1.00 56.22 215 LEU A CA 1
ATOM 1678 C C . LEU A 1 215 ? 51.156 1.743 -17.811 1.00 56.22 215 LEU A C 1
ATOM 1680 O O . LEU A 1 215 ? 50.490 1.299 -16.876 1.00 56.22 215 LEU A O 1
ATOM 1684 N N . GLU A 1 216 ? 50.601 2.105 -18.970 1.00 60.34 216 GLU A N 1
ATOM 1685 C CA . GLU A 1 216 ? 49.156 2.083 -19.233 1.00 60.34 216 GLU A CA 1
ATOM 1686 C C . GLU A 1 216 ? 48.599 0.647 -19.272 1.00 60.34 216 GLU A C 1
ATOM 1688 O O . GLU A 1 216 ? 47.493 0.381 -18.795 1.00 60.34 216 GLU A O 1
ATOM 1693 N N . ARG A 1 217 ? 49.401 -0.318 -19.746 1.00 60.88 217 ARG A N 1
ATOM 1694 C CA . ARG A 1 217 ? 49.031 -1.741 -19.772 1.00 60.88 217 ARG A CA 1
ATOM 1695 C C . ARG A 1 217 ? 49.019 -2.364 -18.365 1.00 60.88 217 ARG A C 1
ATOM 1697 O O . ARG A 1 217 ? 48.098 -3.118 -18.056 1.00 60.88 217 ARG A O 1
ATOM 1704 N N . LYS A 1 218 ? 49.968 -1.993 -17.491 1.00 64.44 218 LYS A N 1
ATOM 1705 C CA . LYS A 1 218 ? 50.004 -2.426 -16.075 1.00 64.44 218 LYS A CA 1
ATOM 1706 C C . LYS A 1 218 ? 48.864 -1.829 -15.236 1.00 64.44 218 LYS A C 1
ATOM 1708 O O . LYS A 1 218 ? 48.373 -2.486 -14.316 1.00 64.44 218 LYS A O 1
ATOM 1713 N N . GLU A 1 219 ? 48.411 -0.612 -15.544 1.00 64.44 219 GLU A N 1
ATOM 1714 C CA . GLU A 1 219 ? 47.272 0.009 -14.850 1.00 64.44 219 GLU A CA 1
ATOM 1715 C C . GLU A 1 219 ? 45.926 -0.621 -15.260 1.00 64.44 219 GLU A C 1
ATOM 1717 O O . GLU A 1 219 ? 45.049 -0.826 -14.413 1.00 64.44 219 GLU A O 1
ATOM 1722 N N . LEU A 1 220 ? 45.775 -0.992 -16.538 1.00 62.38 220 LEU A N 1
ATOM 1723 C CA . LEU A 1 220 ? 44.578 -1.672 -17.042 1.00 62.38 220 LEU A CA 1
ATOM 1724 C C . LEU A 1 220 ? 44.407 -3.069 -16.421 1.00 62.38 220 LEU A C 1
ATOM 1726 O O . LEU A 1 220 ? 43.300 -3.450 -16.040 1.00 62.38 220 LEU A O 1
ATOM 1730 N N . GLU A 1 221 ? 45.511 -3.801 -16.259 1.00 67.88 221 GLU A N 1
ATOM 1731 C CA . GLU A 1 221 ? 45.524 -5.140 -15.662 1.00 67.88 221 GLU A CA 1
ATOM 1732 C C . GLU A 1 221 ? 45.190 -5.104 -14.158 1.00 67.88 221 GLU A C 1
ATOM 1734 O O . GLU A 1 221 ? 44.411 -5.929 -13.672 1.00 67.88 221 GLU A O 1
ATOM 1739 N N . ARG A 1 222 ? 45.663 -4.081 -13.426 1.00 65.56 222 ARG A N 1
ATOM 1740 C CA . ARG A 1 222 ? 45.246 -3.835 -12.031 1.00 65.56 222 ARG A CA 1
ATOM 1741 C C . ARG A 1 222 ? 43.753 -3.523 -11.915 1.00 65.56 222 ARG A C 1
ATOM 1743 O O . ARG A 1 222 ? 43.094 -4.089 -11.045 1.00 65.56 222 ARG A O 1
ATOM 1750 N N . LYS A 1 223 ? 43.204 -2.682 -12.800 1.00 66.56 223 LYS A N 1
ATOM 1751 C CA . LYS A 1 223 ? 41.767 -2.347 -12.814 1.00 66.56 223 LYS A CA 1
ATOM 1752 C C . LYS A 1 223 ? 40.884 -3.551 -13.161 1.00 66.56 223 LYS A C 1
ATOM 1754 O O . LYS A 1 223 ? 39.793 -3.682 -12.605 1.00 66.56 223 LYS A O 1
ATOM 1759 N N . GLU A 1 224 ? 41.334 -4.456 -14.033 1.00 66.19 224 GLU A N 1
ATOM 1760 C CA . GLU A 1 224 ? 40.614 -5.709 -14.303 1.00 66.19 224 GLU A CA 1
ATOM 1761 C C . GLU A 1 224 ? 40.664 -6.694 -13.129 1.00 66.19 224 GLU A C 1
ATOM 1763 O O . GLU A 1 224 ? 39.646 -7.323 -12.825 1.00 66.19 224 GLU A O 1
ATOM 1768 N N . LEU A 1 225 ? 41.807 -6.819 -12.447 1.00 63.78 225 LEU A N 1
ATOM 1769 C CA . LEU A 1 225 ? 41.945 -7.662 -11.254 1.00 63.78 225 LEU A CA 1
ATOM 1770 C C . LEU A 1 225 ? 41.065 -7.163 -10.101 1.00 63.78 225 LEU A C 1
ATOM 1772 O O . LEU A 1 225 ? 40.365 -7.958 -9.475 1.00 63.78 225 LEU A O 1
ATOM 1776 N N . GLU A 1 226 ? 41.016 -5.850 -9.885 1.00 66.94 226 GLU A N 1
ATOM 1777 C CA . GLU A 1 226 ? 40.190 -5.226 -8.848 1.00 66.94 226 GLU A CA 1
ATOM 1778 C C . GLU A 1 226 ? 38.686 -5.362 -9.157 1.00 66.94 226 GLU A C 1
ATOM 1780 O O . GLU A 1 226 ? 37.877 -5.641 -8.267 1.00 66.94 226 GLU A O 1
ATOM 1785 N N . LYS A 1 227 ? 38.302 -5.292 -10.441 1.00 63.00 227 LYS A N 1
ATOM 1786 C CA . LYS A 1 227 ? 36.927 -5.552 -10.895 1.00 63.00 227 LYS A CA 1
ATOM 1787 C C . LYS A 1 227 ? 36.529 -7.023 -10.725 1.00 63.00 227 LYS A C 1
ATOM 1789 O O . LYS A 1 227 ? 35.423 -7.293 -10.257 1.00 63.00 227 LYS A O 1
ATOM 1794 N N . LYS A 1 228 ? 37.427 -7.968 -11.033 1.00 62.38 228 LYS A N 1
ATOM 1795 C CA . LYS A 1 228 ? 37.198 -9.410 -10.821 1.00 62.38 228 LYS A CA 1
ATOM 1796 C C . LYS A 1 228 ? 37.111 -9.765 -9.334 1.00 62.38 228 LYS A C 1
ATOM 1798 O O . LYS A 1 228 ? 36.293 -10.604 -8.956 1.00 62.38 228 LYS A O 1
ATOM 1803 N N . GLU A 1 229 ? 37.892 -9.113 -8.473 1.00 62.69 229 GLU A N 1
ATOM 1804 C CA . GLU A 1 229 ? 37.806 -9.308 -7.021 1.00 62.69 229 GLU A CA 1
ATOM 1805 C C . GLU A 1 229 ? 36.515 -8.706 -6.434 1.00 62.69 229 GLU A C 1
ATOM 1807 O O . GLU A 1 229 ? 35.863 -9.334 -5.592 1.00 62.69 229 GLU A O 1
ATOM 1812 N N . ALA A 1 230 ? 36.085 -7.537 -6.923 1.00 56.56 230 ALA A N 1
ATOM 1813 C CA . ALA A 1 230 ? 34.812 -6.920 -6.547 1.00 56.56 230 ALA A CA 1
ATOM 1814 C C . ALA A 1 230 ? 33.601 -7.760 -6.991 1.00 56.56 230 ALA A C 1
ATOM 1816 O O . ALA A 1 230 ? 32.643 -7.913 -6.231 1.00 56.56 230 ALA A O 1
ATOM 1817 N N . GLU A 1 231 ? 33.655 -8.363 -8.179 1.00 61.25 231 GLU A N 1
ATOM 1818 C CA . GLU A 1 231 ? 32.609 -9.251 -8.695 1.00 61.25 231 GLU A CA 1
ATOM 1819 C C . GLU A 1 231 ? 32.549 -10.567 -7.899 1.00 61.25 231 GLU A C 1
ATOM 1821 O O . GLU A 1 231 ? 31.467 -11.012 -7.508 1.00 61.25 231 GLU A O 1
ATOM 1826 N N . LYS A 1 232 ? 33.707 -11.126 -7.518 1.00 59.94 232 LYS A N 1
ATOM 1827 C CA . LYS A 1 232 ? 33.793 -12.314 -6.649 1.00 59.94 232 LYS A CA 1
ATOM 1828 C C . LYS A 1 232 ? 33.273 -12.038 -5.229 1.00 59.94 232 LYS A C 1
ATOM 1830 O O . LYS A 1 232 ? 32.583 -12.887 -4.660 1.00 59.94 232 LYS A O 1
ATOM 1835 N N . LYS A 1 233 ? 33.513 -10.840 -4.677 1.00 55.69 233 LYS A N 1
ATOM 1836 C CA . LYS A 1 233 ? 32.931 -10.393 -3.392 1.00 55.69 233 LYS A CA 1
ATOM 1837 C C . LYS A 1 233 ? 31.418 -10.144 -3.487 1.00 55.69 233 LYS A C 1
ATOM 1839 O O . LYS A 1 233 ? 30.698 -10.453 -2.538 1.00 55.69 233 LYS A O 1
ATOM 1844 N N . GLN A 1 234 ? 30.909 -9.667 -4.626 1.00 53.19 234 GLN A N 1
ATOM 1845 C CA . GLN A 1 234 ? 29.464 -9.514 -4.860 1.00 53.19 234 GLN A CA 1
ATOM 1846 C C . GLN A 1 234 ? 28.745 -10.863 -5.025 1.00 53.19 234 GLN A C 1
ATOM 1848 O O . GLN A 1 234 ? 27.658 -11.040 -4.472 1.00 53.19 234 GLN A O 1
ATOM 1853 N N . LEU A 1 235 ? 29.363 -11.838 -5.697 1.00 51.16 235 LEU A N 1
ATOM 1854 C CA . LEU A 1 235 ? 28.839 -13.204 -5.837 1.00 51.16 235 LEU A CA 1
ATOM 1855 C C . LEU A 1 235 ? 28.812 -13.958 -4.495 1.00 51.16 235 LEU A C 1
ATOM 1857 O O . LEU A 1 235 ? 27.821 -14.618 -4.179 1.00 51.16 235 LEU A O 1
ATOM 1861 N N . ALA A 1 236 ? 29.839 -13.786 -3.655 1.00 47.22 236 ALA A N 1
ATOM 1862 C CA . ALA A 1 236 ? 29.860 -14.344 -2.300 1.00 47.22 236 ALA A CA 1
ATOM 1863 C C . ALA A 1 236 ? 28.800 -13.701 -1.379 1.00 47.22 236 ALA A C 1
ATOM 1865 O O . ALA A 1 236 ? 28.154 -14.393 -0.592 1.00 47.22 236 ALA A O 1
ATOM 1866 N N . ALA A 1 237 ? 28.547 -12.393 -1.519 1.00 47.41 237 ALA A N 1
ATOM 1867 C CA . ALA A 1 237 ? 27.504 -11.691 -0.767 1.00 47.41 237 ALA A CA 1
ATOM 1868 C C . ALA A 1 237 ? 26.074 -12.030 -1.242 1.00 47.41 237 ALA A C 1
ATOM 1870 O O . ALA A 1 237 ? 25.133 -11.991 -0.442 1.00 47.41 237 ALA A O 1
ATOM 1871 N N . ALA A 1 238 ? 25.901 -12.387 -2.520 1.00 43.41 238 ALA A N 1
ATOM 1872 C CA . ALA A 1 238 ? 24.624 -12.829 -3.082 1.00 43.41 238 ALA A CA 1
ATOM 1873 C C . ALA A 1 238 ? 24.223 -14.235 -2.596 1.00 43.41 238 ALA A C 1
ATOM 1875 O O . ALA A 1 238 ? 23.041 -14.480 -2.353 1.00 43.41 238 ALA A O 1
ATOM 1876 N N . SER A 1 239 ? 25.194 -15.126 -2.360 1.00 38.59 239 SER A N 1
ATOM 1877 C CA . SER A 1 239 ? 24.939 -16.482 -1.848 1.00 38.59 239 SER A CA 1
ATOM 1878 C C . SER A 1 239 ? 24.451 -16.516 -0.390 1.00 38.59 239 SER A C 1
ATOM 1880 O O . SER A 1 239 ? 23.837 -17.497 0.019 1.00 38.59 239 SER A O 1
ATOM 1882 N N . ALA A 1 240 ? 24.684 -15.461 0.400 1.00 39.66 240 ALA A N 1
ATOM 1883 C CA . ALA A 1 240 ? 24.350 -15.425 1.830 1.00 39.66 240 ALA A CA 1
ATOM 1884 C C . ALA A 1 240 ? 22.983 -14.779 2.159 1.00 39.66 240 ALA A C 1
ATOM 1886 O O . ALA A 1 240 ? 22.624 -14.664 3.331 1.00 39.66 240 ALA A O 1
ATOM 1887 N N . ARG A 1 241 ? 22.206 -14.321 1.162 1.00 45.19 241 ARG A N 1
ATOM 1888 C CA . ARG A 1 241 ? 20.985 -13.503 1.373 1.00 45.19 241 ARG A CA 1
ATOM 1889 C C . ARG A 1 241 ? 19.679 -14.111 0.849 1.00 45.19 241 ARG A C 1
ATOM 1891 O O . ARG A 1 241 ? 18.734 -13.380 0.561 1.00 45.19 241 ARG A O 1
ATOM 1898 N N . ALA A 1 242 ? 19.570 -15.432 0.781 1.00 38.03 242 ALA A N 1
ATOM 1899 C CA . ALA A 1 242 ? 18.287 -16.091 0.533 1.00 38.03 242 ALA A CA 1
ATOM 1900 C C . ALA A 1 242 ? 17.445 -16.190 1.825 1.00 38.03 242 ALA A C 1
ATOM 1902 O O . ALA A 1 242 ? 17.170 -17.279 2.319 1.00 38.03 242 ALA A O 1
ATOM 1903 N N . THR A 1 243 ? 17.012 -15.058 2.391 1.00 45.56 243 THR A N 1
ATOM 1904 C CA . THR A 1 243 ? 15.850 -15.059 3.293 1.00 45.56 243 THR A CA 1
ATOM 1905 C C . THR A 1 243 ? 14.595 -14.929 2.438 1.00 45.56 243 THR A C 1
ATOM 1907 O O . THR A 1 243 ? 14.330 -13.893 1.831 1.00 45.56 243 THR A O 1
ATOM 1910 N N . ILE A 1 244 ? 13.842 -16.024 2.343 1.00 49.25 244 ILE A N 1
ATOM 1911 C CA . ILE A 1 244 ? 12.570 -16.113 1.623 1.00 49.25 244 ILE A CA 1
ATOM 1912 C C . ILE A 1 244 ? 11.641 -15.013 2.159 1.00 49.25 244 ILE A C 1
ATOM 1914 O O . ILE A 1 244 ? 11.241 -15.041 3.322 1.00 49.25 244 ILE A O 1
ATOM 1918 N N . ALA A 1 245 ? 11.331 -14.011 1.335 1.00 60.44 245 ALA A N 1
ATOM 1919 C CA . ALA A 1 245 ? 10.424 -12.936 1.717 1.00 60.44 245 ALA A CA 1
ATOM 1920 C C . ALA A 1 245 ? 9.009 -13.503 1.946 1.00 60.44 245 ALA A C 1
ATOM 1922 O O . ALA A 1 245 ? 8.426 -14.103 1.044 1.00 60.44 245 ALA A O 1
ATOM 1923 N N . GLU A 1 246 ? 8.471 -13.318 3.157 1.00 67.94 246 GLU A N 1
ATOM 1924 C CA . GLU A 1 246 ? 7.136 -13.782 3.563 1.00 67.94 246 GLU A CA 1
ATOM 1925 C C . GLU A 1 246 ? 6.062 -13.159 2.650 1.00 67.94 246 GLU A C 1
ATOM 1927 O O . GLU A 1 246 ? 6.031 -11.944 2.429 1.00 67.94 246 GLU A O 1
ATOM 1932 N N . THR A 1 247 ? 5.192 -13.992 2.077 1.00 81.62 247 THR A N 1
ATOM 1933 C CA . THR A 1 247 ? 4.124 -13.529 1.176 1.00 81.62 247 THR A CA 1
ATOM 1934 C C . THR A 1 247 ? 3.053 -12.739 1.945 1.00 81.62 247 THR A C 1
ATOM 1936 O O . THR A 1 247 ? 2.835 -12.998 3.132 1.00 81.62 247 THR A O 1
ATOM 1939 N N . PRO A 1 248 ? 2.313 -11.815 1.299 1.00 79.19 248 PRO A N 1
ATOM 1940 C CA . PRO A 1 248 ? 1.208 -11.100 1.947 1.00 79.19 248 PRO A CA 1
ATOM 1941 C C . PRO A 1 248 ? 0.159 -12.031 2.573 1.00 79.19 248 PRO A C 1
ATOM 1943 O O . PRO A 1 248 ? -0.362 -11.740 3.645 1.00 79.19 248 PRO A O 1
ATOM 1946 N N . GLN A 1 249 ? -0.107 -13.176 1.940 1.00 79.81 249 GLN A N 1
ATOM 1947 C CA . GLN A 1 249 ? -1.008 -14.220 2.427 1.00 79.81 249 GLN A CA 1
ATOM 1948 C C . GLN A 1 249 ? -0.479 -14.872 3.706 1.00 79.81 249 GLN A C 1
ATOM 1950 O O . GLN A 1 249 ? -1.218 -14.993 4.683 1.00 79.81 249 GLN A O 1
ATOM 1955 N N . GLN A 1 250 ? 0.805 -15.247 3.728 1.00 84.19 250 GLN A N 1
ATOM 1956 C CA . GLN A 1 250 ? 1.452 -15.786 4.929 1.00 84.19 250 GLN A CA 1
ATOM 1957 C C . GLN A 1 250 ? 1.433 -14.763 6.062 1.00 84.19 250 GLN A C 1
ATOM 1959 O O . GLN A 1 250 ? 1.111 -15.104 7.199 1.00 84.19 250 GLN A O 1
ATOM 1964 N N . HIS A 1 251 ? 1.695 -13.496 5.746 1.00 86.69 251 HIS A N 1
ATOM 1965 C CA . HIS A 1 251 ? 1.686 -12.442 6.742 1.00 86.69 251 HIS A CA 1
ATOM 1966 C C . HIS A 1 251 ? 0.280 -12.186 7.301 1.00 86.69 251 HIS A C 1
ATOM 1968 O O . HIS A 1 251 ? 0.127 -12.142 8.520 1.00 86.69 251 HIS A O 1
ATOM 1974 N N . GLN A 1 252 ? -0.746 -12.083 6.444 1.00 88.44 252 GLN A N 1
ATOM 1975 C CA . GLN A 1 252 ? -2.149 -11.924 6.853 1.00 88.44 252 GLN A CA 1
ATOM 1976 C C . GLN A 1 252 ? -2.601 -13.089 7.743 1.00 88.44 252 GLN A C 1
ATOM 1978 O O . GLN A 1 252 ? -3.184 -12.863 8.804 1.00 88.44 252 GLN A O 1
ATOM 1983 N N . MET A 1 253 ? -2.289 -14.325 7.344 1.00 91.69 253 MET A N 1
ATOM 1984 C CA . MET A 1 253 ? -2.595 -15.526 8.122 1.00 91.69 253 MET A CA 1
ATOM 1985 C C . MET A 1 253 ? -1.916 -15.488 9.494 1.00 91.69 253 MET A C 1
ATOM 1987 O O . MET A 1 253 ? -2.560 -15.719 10.513 1.00 91.69 253 MET A O 1
ATOM 1991 N N . LYS A 1 254 ? -0.627 -15.147 9.545 1.00 91.56 254 LYS A N 1
ATOM 1992 C CA . LYS A 1 254 ? 0.156 -15.099 10.785 1.00 91.56 254 LYS A CA 1
ATOM 1993 C C . LYS A 1 254 ? -0.423 -14.127 11.807 1.00 91.56 254 LYS A C 1
ATOM 1995 O O . LYS A 1 254 ? -0.603 -14.492 12.969 1.00 91.56 254 LYS A O 1
ATOM 2000 N N . ILE A 1 255 ? -0.756 -12.908 11.383 1.00 91.62 255 ILE A N 1
ATOM 2001 C CA . ILE A 1 255 ? -1.345 -11.910 12.287 1.00 91.62 255 ILE A CA 1
ATOM 2002 C C . ILE A 1 255 ? -2.789 -12.259 12.671 1.00 91.62 255 ILE A C 1
ATOM 2004 O O . ILE A 1 255 ? -3.179 -12.011 13.811 1.00 91.62 255 ILE A O 1
ATOM 2008 N N . TYR A 1 256 ? -3.556 -12.892 11.776 1.00 94.81 256 TYR A N 1
ATOM 2009 C CA . TYR A 1 256 ? -4.888 -13.419 12.081 1.00 94.81 256 TYR A CA 1
ATOM 2010 C C . TYR A 1 256 ? -4.838 -14.518 13.152 1.00 94.81 256 TYR A C 1
ATOM 2012 O O . TYR A 1 256 ? -5.575 -14.454 14.137 1.00 94.81 256 TYR A O 1
ATOM 2020 N N . VAL A 1 257 ? -3.952 -15.506 12.996 1.00 95.69 257 VAL A N 1
ATOM 2021 C CA . VAL A 1 257 ? -3.802 -16.618 13.947 1.00 95.69 257 VAL A CA 1
ATOM 2022 C C . VAL A 1 257 ? -3.367 -16.099 15.317 1.00 95.69 257 VAL A C 1
ATOM 2024 O O . VAL A 1 257 ? -3.951 -16.489 16.330 1.00 95.69 257 VAL A O 1
ATOM 2027 N N . ALA A 1 258 ? -2.405 -15.171 15.353 1.00 93.19 258 ALA A N 1
ATOM 2028 C CA . ALA A 1 258 ? -1.984 -14.521 16.592 1.00 93.19 258 ALA A CA 1
ATOM 2029 C C . ALA A 1 258 ? -3.149 -13.776 17.266 1.00 93.19 258 ALA A C 1
ATOM 2031 O O . ALA A 1 258 ? -3.400 -13.974 18.453 1.00 93.19 258 ALA A O 1
ATOM 2032 N N . ALA A 1 259 ? -3.912 -12.985 16.501 1.00 95.94 259 ALA A N 1
ATOM 2033 C CA . ALA A 1 259 ? -5.085 -12.280 17.011 1.00 95.94 259 ALA A CA 1
ATOM 2034 C C . ALA A 1 259 ? -6.132 -13.238 17.590 1.00 95.94 259 ALA A C 1
ATOM 2036 O O . ALA A 1 259 ? -6.623 -13.024 18.696 1.00 95.94 259 ALA A O 1
ATOM 2037 N N . ARG A 1 260 ? -6.456 -14.318 16.870 1.00 95.94 260 ARG A N 1
ATOM 2038 C CA . ARG A 1 260 ? -7.453 -15.302 17.307 1.00 95.94 260 ARG A CA 1
ATOM 2039 C C . ARG A 1 260 ? -7.044 -15.991 18.606 1.00 95.94 260 ARG A C 1
ATOM 2041 O O . ARG A 1 260 ? -7.874 -16.130 19.502 1.00 95.94 260 ARG A O 1
ATOM 2048 N N . ARG A 1 261 ? -5.779 -16.405 18.713 1.00 95.94 261 ARG A N 1
ATOM 2049 C CA . ARG A 1 261 ? -5.228 -17.043 19.917 1.00 95.94 261 ARG A CA 1
ATOM 2050 C C . ARG A 1 261 ? -5.298 -16.111 21.126 1.00 95.94 261 ARG A C 1
ATOM 2052 O O . ARG A 1 261 ? -5.758 -16.516 22.191 1.00 95.94 261 ARG A O 1
ATOM 2059 N N . ASP A 1 262 ? -4.858 -14.871 20.958 1.00 93.12 262 ASP A N 1
ATOM 2060 C CA . ASP A 1 262 ? -4.754 -13.911 22.055 1.00 93.12 262 ASP A CA 1
ATOM 2061 C C . ASP A 1 262 ? -6.155 -13.433 22.506 1.00 93.12 262 ASP A C 1
ATOM 2063 O O . ASP A 1 262 ? -6.440 -13.421 23.703 1.00 93.12 262 ASP A O 1
ATOM 2067 N N . ILE A 1 263 ? -7.088 -13.197 21.567 1.00 92.88 263 ILE A N 1
ATOM 2068 C CA . ILE A 1 263 ? -8.504 -12.901 21.877 1.00 92.88 263 ILE A CA 1
ATOM 2069 C C . ILE A 1 263 ? -9.155 -14.057 22.644 1.00 92.88 263 ILE A C 1
ATOM 2071 O O . ILE A 1 263 ? -9.814 -13.825 23.654 1.00 92.88 263 ILE A O 1
ATOM 2075 N N . ASN A 1 264 ? -8.982 -15.301 22.186 1.00 92.88 264 ASN A N 1
ATOM 2076 C CA . ASN A 1 264 ? -9.611 -16.460 22.825 1.00 92.88 264 ASN A CA 1
ATOM 2077 C C . ASN A 1 264 ? -9.008 -16.791 24.197 1.00 92.88 264 ASN A C 1
ATOM 2079 O O . ASN A 1 264 ? -9.694 -17.365 25.035 1.00 92.88 264 ASN A O 1
ATOM 2083 N N . SER A 1 265 ? -7.741 -16.441 24.427 1.00 92.00 265 SER A N 1
ATOM 2084 C CA . SER A 1 265 ? -7.063 -16.654 25.712 1.00 92.00 265 SER A CA 1
ATOM 2085 C C . SER A 1 265 ? -7.206 -15.483 26.688 1.00 92.00 265 SER A C 1
ATOM 2087 O O . SER A 1 265 ? -6.689 -15.564 27.800 1.00 92.00 265 SER A O 1
ATOM 2089 N N . GLY A 1 266 ? -7.874 -14.392 26.296 1.00 88.69 266 GLY A N 1
ATOM 2090 C CA . GLY A 1 266 ? -8.048 -13.211 27.147 1.00 88.69 266 GLY A CA 1
ATOM 2091 C C . GLY A 1 266 ? -6.772 -12.387 27.361 1.00 88.69 266 GLY A C 1
ATOM 2092 O O . GLY A 1 266 ? -6.765 -11.470 28.179 1.00 88.69 266 GLY A O 1
ATOM 2093 N N . LYS A 1 267 ? -5.680 -12.693 26.649 1.00 86.88 267 LYS A N 1
ATOM 2094 C CA . LYS A 1 267 ? -4.369 -12.052 26.830 1.00 86.88 267 LYS A CA 1
ATOM 2095 C C . LYS A 1 267 ? -4.141 -10.981 25.773 1.00 86.88 267 LYS A C 1
ATOM 2097 O O . LYS A 1 267 ? -4.539 -11.137 24.625 1.00 86.88 267 LYS A O 1
ATOM 2102 N N . ASN A 1 268 ? -3.452 -9.901 26.148 1.00 88.12 268 ASN A N 1
ATOM 2103 C CA . ASN A 1 268 ? -3.025 -8.844 25.221 1.00 88.12 268 ASN A CA 1
ATOM 2104 C C . ASN A 1 268 ? -4.159 -8.309 24.322 1.00 88.12 268 ASN A C 1
ATOM 2106 O O . ASN A 1 268 ? -3.926 -7.997 23.153 1.00 88.12 268 ASN A O 1
ATOM 2110 N N . LEU A 1 269 ? -5.383 -8.195 24.856 1.00 89.06 269 LEU A N 1
ATOM 2111 C CA . LEU A 1 269 ? -6.608 -7.965 24.078 1.00 89.06 269 LEU A CA 1
ATOM 2112 C C . LEU A 1 269 ? -6.515 -6.770 23.118 1.00 89.06 269 LEU A C 1
ATOM 2114 O O . LEU A 1 269 ? -6.948 -6.870 21.974 1.00 89.06 269 LEU A O 1
ATOM 2118 N N . ASN A 1 270 ? -5.891 -5.666 23.536 1.00 88.12 270 ASN A N 1
ATOM 2119 C CA . ASN A 1 270 ? -5.709 -4.498 22.671 1.00 88.12 270 ASN A CA 1
ATOM 2120 C C . ASN A 1 270 ? -4.812 -4.813 21.454 1.00 88.12 270 ASN A C 1
ATOM 2122 O O . ASN A 1 270 ? -5.171 -4.521 20.313 1.00 88.12 270 ASN A O 1
ATOM 2126 N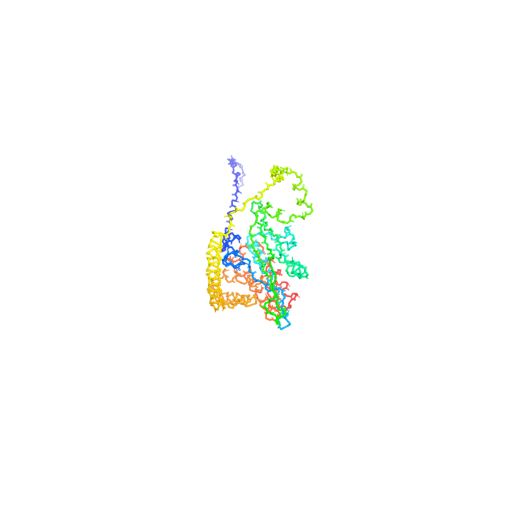 N . ASN A 1 271 ? -3.676 -5.483 21.673 1.00 89.81 271 ASN A N 1
ATOM 2127 C CA . ASN A 1 271 ? -2.776 -5.907 20.595 1.00 89.81 271 ASN A CA 1
ATOM 2128 C C . ASN A 1 271 ? -3.412 -6.974 19.704 1.00 89.81 271 ASN A C 1
ATOM 2130 O O . ASN A 1 271 ? -3.241 -6.938 18.485 1.00 89.81 271 ASN A O 1
ATOM 2134 N N . ALA A 1 272 ? -4.185 -7.884 20.290 1.00 93.56 272 ALA A N 1
ATOM 2135 C CA . ALA A 1 272 ? -4.911 -8.903 19.554 1.00 93.56 272 ALA A CA 1
ATOM 2136 C C . ALA A 1 272 ? -5.960 -8.273 18.621 1.00 93.56 272 ALA A C 1
ATOM 2138 O O . ALA A 1 272 ? -6.031 -8.628 17.445 1.00 93.56 272 ALA A O 1
ATOM 2139 N N . CYS A 1 273 ? -6.690 -7.260 19.093 1.00 94.31 273 CYS A N 1
ATOM 2140 C CA . CYS A 1 273 ? -7.623 -6.493 18.270 1.00 94.31 273 CYS A CA 1
ATOM 2141 C C . CYS A 1 273 ? -6.933 -5.659 17.189 1.00 94.31 273 CYS A C 1
ATOM 2143 O O . CYS A 1 273 ? -7.397 -5.631 16.049 1.00 94.31 273 CYS A O 1
ATOM 2145 N N . ASN A 1 274 ? -5.784 -5.048 17.494 1.00 93.25 274 ASN A N 1
ATOM 2146 C CA . ASN A 1 274 ? -4.962 -4.380 16.483 1.00 93.25 274 ASN A CA 1
ATOM 2147 C C . ASN A 1 274 ? -4.509 -5.366 15.391 1.00 93.25 274 ASN A C 1
ATOM 2149 O O . ASN A 1 274 ? -4.562 -5.046 14.205 1.00 93.25 274 ASN A O 1
ATOM 2153 N N . ASN A 1 275 ? -4.106 -6.582 15.767 1.00 93.75 275 ASN A N 1
ATOM 2154 C CA . ASN A 1 275 ? -3.717 -7.622 14.816 1.00 93.75 275 ASN A CA 1
ATOM 2155 C C . ASN A 1 275 ? -4.909 -8.136 13.994 1.00 93.75 275 ASN A C 1
ATOM 2157 O O . ASN A 1 275 ? -4.761 -8.305 12.785 1.00 93.75 275 ASN A O 1
ATOM 2161 N N . ALA A 1 276 ? -6.089 -8.308 14.601 1.00 95.44 276 ALA A N 1
ATOM 2162 C CA . ALA A 1 276 ? -7.320 -8.654 13.888 1.00 95.44 276 ALA A CA 1
ATOM 2163 C C . ALA A 1 276 ? -7.690 -7.583 12.852 1.00 95.44 276 ALA A C 1
ATOM 2165 O O . ALA A 1 276 ? -7.992 -7.905 11.703 1.00 95.44 276 ALA A O 1
ATOM 2166 N N . GLN A 1 2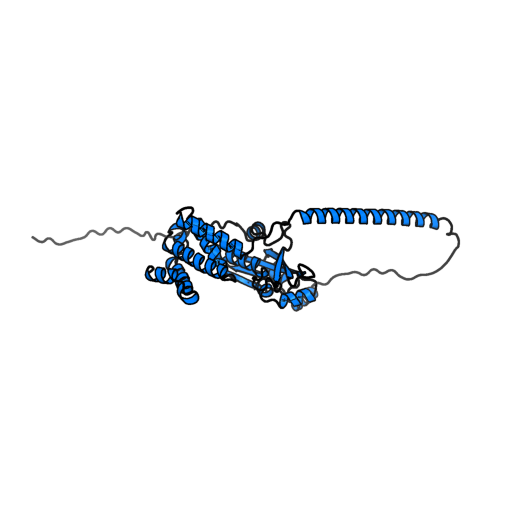77 ? -7.600 -6.306 13.234 1.00 92.69 277 GLN A N 1
ATOM 2167 C CA . GLN A 1 277 ? -7.849 -5.181 12.335 1.00 92.69 277 GLN A CA 1
ATOM 2168 C C . GLN A 1 277 ? -6.849 -5.151 11.185 1.00 92.69 277 GLN A C 1
ATOM 2170 O O . GLN A 1 277 ? -7.254 -5.019 10.033 1.00 92.69 277 GLN A O 1
ATOM 2175 N N . ARG A 1 278 ? -5.555 -5.336 11.467 1.00 91.69 278 ARG A N 1
ATOM 2176 C CA . ARG A 1 278 ? -4.524 -5.429 10.425 1.00 91.69 278 ARG A CA 1
ATOM 2177 C C . ARG A 1 278 ? -4.811 -6.582 9.468 1.00 91.69 278 ARG A C 1
ATOM 2179 O O . ARG A 1 278 ? -4.772 -6.372 8.262 1.00 91.69 278 ARG A O 1
ATOM 2186 N N . ALA A 1 279 ? -5.150 -7.762 9.989 1.00 90.69 279 ALA A N 1
ATOM 2187 C CA . ALA A 1 279 ? -5.498 -8.934 9.189 1.00 90.69 279 ALA A CA 1
ATOM 2188 C C . ALA A 1 279 ? -6.708 -8.677 8.281 1.00 90.69 279 ALA A C 1
ATOM 2190 O O . ALA A 1 279 ? -6.686 -9.024 7.102 1.00 90.69 279 ALA A O 1
ATOM 2191 N N . TYR A 1 280 ? -7.738 -8.009 8.800 1.00 93.75 280 TYR A N 1
ATOM 2192 C CA . TYR A 1 280 ? -8.908 -7.616 8.019 1.00 93.75 280 TYR A CA 1
ATOM 2193 C C . TYR A 1 280 ? -8.569 -6.556 6.956 1.00 93.75 280 TYR A C 1
ATOM 2195 O O . TYR A 1 280 ? -9.046 -6.641 5.824 1.00 93.75 280 TYR A O 1
ATOM 2203 N N . ASN A 1 281 ? -7.689 -5.604 7.279 1.00 91.31 281 ASN A N 1
ATOM 2204 C CA . ASN A 1 281 ? -7.288 -4.509 6.389 1.00 91.31 281 ASN A CA 1
ATOM 2205 C C . ASN A 1 281 ? -6.407 -4.950 5.213 1.00 91.31 281 ASN A C 1
ATOM 2207 O O . ASN A 1 281 ? -6.382 -4.258 4.197 1.00 91.31 281 ASN A O 1
ATOM 2211 N N . TYR A 1 282 ? -5.751 -6.116 5.289 1.00 86.56 282 TYR A N 1
ATOM 2212 C CA . TYR A 1 282 ? -5.147 -6.752 4.106 1.00 86.56 282 TYR A CA 1
ATOM 2213 C C . TYR A 1 282 ? -6.176 -7.016 2.994 1.00 86.56 282 TYR A C 1
ATOM 2215 O O . TYR A 1 282 ? -5.804 -7.154 1.829 1.00 86.56 282 TYR A O 1
ATOM 2223 N N . GLY A 1 283 ? -7.465 -7.055 3.339 1.00 86.31 283 GLY A N 1
ATOM 2224 C CA . GLY A 1 283 ? -8.542 -7.304 2.399 1.00 86.31 283 GLY A CA 1
ATOM 2225 C C . GLY A 1 283 ? -8.623 -8.769 1.986 1.00 86.31 283 GLY A C 1
ATOM 2226 O O . GLY A 1 283 ? -7.932 -9.646 2.510 1.00 86.31 283 GLY A O 1
ATOM 2227 N N . LYS A 1 284 ? -9.518 -9.039 1.038 1.00 88.50 284 LYS A N 1
ATOM 2228 C CA . LYS A 1 284 ? -9.675 -10.368 0.455 1.00 88.50 284 LYS A CA 1
ATOM 2229 C C . LYS A 1 284 ? -8.486 -10.657 -0.462 1.00 88.50 284 LYS A C 1
ATOM 2231 O O . LYS A 1 284 ? -8.431 -10.152 -1.584 1.00 88.50 284 LYS A O 1
ATOM 2236 N N . LEU A 1 285 ? -7.551 -11.480 0.006 1.00 83.75 285 LEU A N 1
ATOM 2237 C CA . LEU A 1 285 ? -6.495 -12.033 -0.840 1.00 83.75 285 LEU A CA 1
ATOM 2238 C C . LEU A 1 285 ? -7.044 -13.209 -1.666 1.00 83.75 285 LEU A C 1
ATOM 2240 O O . LEU A 1 285 ? -8.007 -13.865 -1.270 1.00 83.75 285 LEU A O 1
ATOM 2244 N N . GLN A 1 286 ? -6.460 -13.446 -2.843 1.00 73.38 286 GLN A N 1
ATOM 2245 C CA . GLN A 1 286 ? -6.901 -14.503 -3.762 1.00 73.38 286 GLN A CA 1
ATOM 2246 C C . GLN A 1 286 ? -6.770 -15.899 -3.129 1.00 73.38 286 GLN A C 1
ATOM 2248 O O . GLN A 1 286 ? -5.835 -16.160 -2.372 1.00 73.38 286 GLN A O 1
ATOM 2253 N N . GLY A 1 287 ? -7.700 -16.794 -3.473 1.00 75.44 287 GLY A N 1
ATOM 2254 C CA . GLY A 1 287 ? -7.782 -18.155 -2.935 1.00 75.44 287 GLY A CA 1
ATOM 2255 C C . GLY A 1 287 ? -8.834 -18.332 -1.833 1.00 75.44 287 GLY A C 1
ATOM 2256 O O . GLY A 1 287 ? -9.305 -17.374 -1.210 1.00 75.44 287 GLY A O 1
ATOM 2257 N N . THR A 1 288 ? -9.219 -19.588 -1.602 1.00 73.81 288 THR A N 1
ATOM 2258 C CA . THR A 1 288 ? -10.180 -19.986 -0.559 1.00 73.81 288 THR A CA 1
ATOM 2259 C C . THR A 1 288 ? -9.683 -19.584 0.828 1.00 73.81 288 THR A C 1
ATOM 2261 O O . THR A 1 288 ? -10.421 -18.950 1.581 1.00 73.81 288 THR A O 1
ATOM 2264 N N . GLU A 1 289 ? -8.404 -19.829 1.121 1.00 78.25 289 GLU A N 1
ATOM 2265 C CA . GLU A 1 289 ? -7.779 -19.433 2.388 1.00 78.25 289 GLU A CA 1
ATOM 2266 C C . GLU A 1 289 ? -7.712 -17.912 2.567 1.00 78.25 289 GLU A C 1
ATOM 2268 O O . GLU A 1 289 ? -8.044 -17.417 3.638 1.00 78.25 289 GLU A O 1
ATOM 2273 N N . GLY A 1 290 ? -7.374 -17.142 1.527 1.00 78.19 290 GLY A N 1
ATOM 2274 C CA . GLY A 1 290 ? -7.361 -15.674 1.607 1.00 78.19 290 GLY A CA 1
ATOM 2275 C C . GLY A 1 290 ? -8.750 -15.087 1.880 1.00 78.19 290 GLY A C 1
ATOM 2276 O O . GLY A 1 290 ? -8.897 -14.143 2.659 1.00 78.19 290 GLY A O 1
ATOM 2277 N N . THR A 1 291 ? -9.790 -15.700 1.307 1.00 85.69 291 THR A N 1
ATOM 2278 C CA . THR A 1 291 ? -11.184 -15.337 1.594 1.00 85.69 291 THR A CA 1
ATOM 2279 C C . THR A 1 291 ? -11.559 -15.679 3.033 1.00 85.69 291 THR A C 1
ATOM 2281 O O . THR A 1 291 ? -12.106 -14.824 3.728 1.00 85.69 291 THR A O 1
ATOM 2284 N N . ARG A 1 292 ? -11.218 -16.888 3.497 1.00 90.88 292 ARG A N 1
ATOM 2285 C CA . ARG A 1 292 ? -11.489 -17.353 4.864 1.00 90.88 292 ARG A CA 1
ATOM 2286 C C . ARG A 1 292 ? -10.814 -16.466 5.905 1.00 90.88 292 ARG A C 1
ATOM 2288 O O . ARG A 1 292 ? -11.470 -16.004 6.833 1.00 90.88 292 ARG A O 1
ATOM 2295 N N . VAL A 1 293 ? -9.523 -16.183 5.737 1.00 92.81 293 VAL A N 1
ATOM 2296 C CA . VAL A 1 293 ? -8.759 -15.339 6.665 1.00 92.81 293 VAL A CA 1
ATOM 2297 C C . VAL A 1 293 ? -9.338 -13.930 6.711 1.00 92.81 293 VAL A C 1
ATOM 2299 O O . VAL A 1 293 ? -9.501 -13.385 7.801 1.00 92.81 293 VAL A O 1
ATOM 2302 N N . TYR A 1 294 ? -9.709 -13.354 5.566 1.00 93.75 294 TYR A N 1
ATOM 2303 C CA . TYR A 1 294 ? -10.359 -12.046 5.523 1.00 93.75 294 TYR A CA 1
ATOM 2304 C C . TYR A 1 294 ? -11.688 -12.034 6.295 1.00 93.75 294 TYR A C 1
ATOM 2306 O O . TYR A 1 294 ? -11.882 -11.182 7.166 1.00 93.75 294 TYR A O 1
ATOM 2314 N N . THR A 1 295 ? -12.590 -12.983 6.025 1.00 95.50 295 THR A N 1
ATOM 2315 C CA . THR A 1 295 ? -13.912 -13.006 6.672 1.00 95.50 295 THR A CA 1
ATOM 2316 C C . THR A 1 295 ? -13.814 -13.277 8.170 1.00 95.50 295 THR A C 1
ATOM 2318 O O . THR A 1 295 ? -14.474 -12.609 8.967 1.00 95.50 295 THR A O 1
ATOM 2321 N N . GLU A 1 296 ? -12.939 -14.198 8.570 1.00 95.75 296 GLU A N 1
ATOM 2322 C CA . GLU A 1 296 ? -12.706 -14.538 9.973 1.00 95.75 296 GLU A CA 1
ATOM 2323 C C . GLU A 1 296 ? -12.028 -13.396 10.740 1.00 95.75 296 GLU A C 1
ATOM 2325 O O . GLU A 1 296 ? -12.388 -13.110 11.882 1.00 95.75 296 GLU A O 1
ATOM 2330 N N . SER A 1 297 ? -11.080 -12.694 10.113 1.00 96.25 297 SER A N 1
ATOM 2331 C CA . SER A 1 297 ? -10.478 -11.491 10.701 1.00 96.25 297 SER A CA 1
ATOM 2332 C C . SER A 1 297 ? -11.529 -10.405 10.918 1.00 96.25 297 SER A C 1
ATOM 2334 O O . SER A 1 297 ? -11.551 -9.774 11.972 1.00 96.25 297 SER A O 1
ATOM 2336 N N . GLY A 1 298 ? -12.455 -10.233 9.970 1.00 96.00 298 GLY A N 1
ATOM 2337 C CA . GLY A 1 298 ? -13.578 -9.307 10.115 1.00 96.00 298 GLY A CA 1
ATOM 2338 C C . GLY A 1 298 ? -14.500 -9.660 11.289 1.00 96.00 298 GLY A C 1
ATOM 2339 O O . GLY A 1 298 ? -14.935 -8.764 12.013 1.00 96.00 298 GLY A O 1
ATOM 2340 N N . MET A 1 299 ? -14.736 -10.951 11.547 1.00 97.38 299 MET A N 1
ATOM 2341 C CA . MET A 1 299 ? -15.470 -11.395 12.741 1.00 97.38 299 MET A CA 1
ATOM 2342 C C . MET A 1 299 ? -14.742 -11.044 14.042 1.00 97.38 299 MET A C 1
ATOM 2344 O O . MET A 1 299 ? -15.383 -10.614 15.004 1.00 97.38 299 MET A O 1
ATOM 2348 N N . LEU A 1 300 ? -13.414 -11.199 14.082 1.00 96.69 300 LEU A N 1
ATOM 2349 C CA . LEU A 1 300 ? -12.613 -10.813 15.247 1.00 96.69 300 LEU A CA 1
ATOM 2350 C C . LEU A 1 300 ? -12.664 -9.302 15.487 1.00 96.69 300 LEU A C 1
ATOM 2352 O O . LEU A 1 300 ? -12.850 -8.881 16.626 1.00 96.69 300 LEU A O 1
ATOM 2356 N N . VAL A 1 301 ? -12.580 -8.489 14.430 1.00 97.12 301 VAL A N 1
ATOM 2357 C CA . VAL A 1 301 ? -12.723 -7.027 14.531 1.00 97.12 301 VAL A CA 1
ATOM 2358 C C . VAL A 1 301 ? -14.095 -6.643 15.078 1.00 97.12 301 VAL A C 1
ATOM 2360 O O . VAL A 1 301 ? -14.185 -5.845 16.008 1.00 97.12 301 VAL A O 1
ATOM 2363 N N . ALA A 1 302 ? -15.168 -7.234 14.551 1.00 96.25 302 ALA A N 1
ATOM 2364 C CA . ALA A 1 302 ? -16.519 -6.960 15.033 1.00 96.25 302 ALA A CA 1
ATOM 2365 C C . ALA A 1 302 ? -16.691 -7.317 16.521 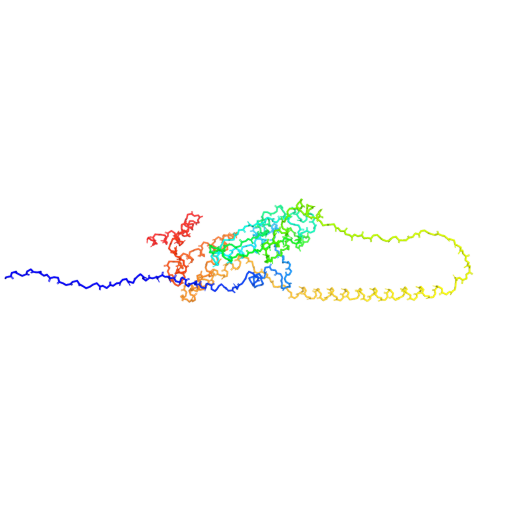1.00 96.25 302 ALA A C 1
ATOM 2367 O O . ALA A 1 302 ? -17.306 -6.557 17.273 1.00 96.25 302 ALA A O 1
ATOM 2368 N N . ARG A 1 303 ? -16.091 -8.431 16.970 1.00 94.88 303 ARG A N 1
ATOM 2369 C CA . ARG A 1 303 ? -16.041 -8.804 18.391 1.00 94.88 303 ARG A CA 1
ATOM 2370 C C . ARG A 1 303 ? -15.238 -7.793 19.210 1.00 94.88 303 ARG A C 1
ATOM 2372 O O . ARG A 1 303 ? -15.697 -7.385 20.267 1.00 94.88 303 ARG A O 1
ATOM 2379 N N . CYS A 1 304 ? -14.083 -7.355 18.724 1.00 95.94 304 CYS A N 1
ATOM 2380 C CA . CYS A 1 304 ? -13.268 -6.344 19.393 1.00 95.94 304 CYS A CA 1
ATOM 2381 C C . CYS A 1 304 ? -14.018 -5.022 19.592 1.00 95.94 304 CYS A C 1
ATOM 2383 O O . CYS A 1 304 ? -13.988 -4.456 20.681 1.00 95.94 304 CYS A O 1
ATOM 2385 N N . LEU A 1 305 ? -14.737 -4.564 18.567 1.00 94.69 305 LEU A N 1
ATOM 2386 C CA . LEU A 1 305 ? -15.528 -3.333 18.620 1.00 94.69 305 LEU A CA 1
ATOM 2387 C C . LEU A 1 305 ? -16.757 -3.434 19.541 1.00 94.69 305 LEU A C 1
ATOM 2389 O O . LEU A 1 305 ? -17.215 -2.409 20.033 1.00 94.69 305 LEU A O 1
ATOM 2393 N N . ASN A 1 306 ? -17.293 -4.638 19.775 1.00 92.25 306 ASN A N 1
ATOM 2394 C CA . ASN A 1 306 ? -18.477 -4.839 20.622 1.00 92.25 306 ASN A CA 1
ATOM 2395 C C . ASN A 1 306 ? -18.157 -5.257 22.062 1.00 92.25 306 ASN A C 1
ATOM 2397 O O . ASN A 1 306 ? -18.925 -4.946 22.965 1.00 92.25 306 ASN A O 1
ATOM 2401 N N . SER A 1 307 ? -17.083 -6.015 22.275 1.00 89.94 307 SER A N 1
ATOM 2402 C CA . SER A 1 307 ? -16.871 -6.776 23.515 1.00 89.94 307 SER A CA 1
ATOM 2403 C C . SER A 1 307 ? -15.551 -6.466 24.214 1.00 89.94 307 SER A C 1
ATOM 2405 O O . SER A 1 307 ? -15.326 -6.981 25.304 1.00 89.94 307 SER A O 1
ATOM 2407 N N . ILE A 1 308 ? -14.666 -5.660 23.617 1.00 92.38 308 ILE A N 1
ATOM 2408 C CA . ILE A 1 308 ? -13.370 -5.305 24.213 1.00 92.38 308 ILE A CA 1
ATOM 2409 C C . ILE A 1 308 ? -13.343 -3.786 24.439 1.00 92.38 308 ILE A C 1
ATOM 2411 O O . ILE A 1 308 ? -12.977 -3.042 23.526 1.00 92.38 308 ILE A O 1
ATOM 2415 N N . PRO A 1 309 ? -13.707 -3.303 25.647 1.00 90.56 309 PRO A N 1
ATOM 2416 C CA . PRO A 1 309 ? -13.880 -1.874 25.922 1.00 90.56 309 PRO A CA 1
ATOM 2417 C C . PRO A 1 309 ? -12.646 -1.028 25.606 1.00 90.56 309 PRO A C 1
ATOM 2419 O O . PRO A 1 309 ? -12.771 0.028 24.998 1.00 90.56 309 PRO A O 1
ATOM 2422 N N . VAL A 1 310 ? -11.450 -1.528 25.941 1.00 87.94 310 VAL A N 1
ATOM 2423 C CA . VAL A 1 310 ? -10.164 -0.843 25.697 1.00 87.94 310 VAL A CA 1
ATOM 2424 C C . VAL A 1 310 ? -9.911 -0.593 24.207 1.00 87.94 310 VAL A C 1
ATOM 2426 O O . VAL A 1 310 ? -9.268 0.384 23.835 1.00 87.94 310 VAL A O 1
ATOM 2429 N N . TYR A 1 311 ? -10.403 -1.478 23.340 1.00 91.88 311 TYR A N 1
ATOM 2430 C CA . TYR A 1 311 ? -10.280 -1.308 21.898 1.00 91.88 311 TYR A CA 1
ATOM 2431 C C . TYR A 1 311 ? -11.428 -0.462 21.339 1.00 91.88 311 TYR A C 1
ATOM 2433 O O . TYR A 1 311 ? -11.195 0.441 20.540 1.00 91.88 311 TYR A O 1
ATOM 2441 N N . ALA A 1 312 ? -12.659 -0.730 21.782 1.00 91.44 312 ALA A N 1
ATOM 2442 C CA . ALA A 1 312 ? -13.864 -0.050 21.321 1.00 91.44 312 ALA A CA 1
ATOM 2443 C C . ALA A 1 312 ? -13.878 1.449 21.660 1.00 91.44 312 ALA A C 1
ATOM 2445 O O . ALA A 1 312 ? -14.298 2.247 20.828 1.00 91.44 312 ALA A O 1
ATOM 2446 N N . SER A 1 313 ? -13.368 1.851 22.829 1.00 91.00 313 SER A N 1
ATOM 2447 C CA . SER A 1 313 ? -13.335 3.255 23.274 1.00 91.00 313 SER A CA 1
ATOM 2448 C C . SER A 1 313 ? -12.534 4.181 22.353 1.00 91.00 313 SER A C 1
ATOM 2450 O O . SER A 1 313 ? -12.747 5.391 22.355 1.00 91.00 313 SER A O 1
ATOM 2452 N N . ARG A 1 314 ? -11.647 3.619 21.523 1.00 89.62 314 ARG A N 1
ATOM 2453 C CA . ARG A 1 314 ? -10.863 4.354 20.518 1.00 89.62 314 ARG A CA 1
ATOM 2454 C C . ARG A 1 314 ? -11.701 4.803 19.321 1.00 89.62 314 ARG A C 1
ATOM 2456 O O . ARG A 1 314 ? -11.246 5.637 18.544 1.00 89.62 314 ARG A O 1
ATOM 2463 N N . PHE A 1 315 ? -12.900 4.247 19.158 1.00 87.94 315 PHE A N 1
ATOM 2464 C CA . PHE A 1 315 ? -13.785 4.528 18.038 1.00 87.94 315 PHE A CA 1
ATOM 2465 C C . PHE A 1 315 ? -15.089 5.142 18.563 1.00 87.94 315 PHE A C 1
ATOM 2467 O O . PHE A 1 315 ? -15.893 4.432 19.173 1.00 87.94 315 PHE A O 1
ATOM 2474 N N . PRO A 1 316 ? -15.373 6.429 18.286 1.00 81.94 316 PRO A N 1
ATOM 2475 C CA . PRO A 1 316 ? -16.594 7.086 18.766 1.00 81.94 316 PRO A CA 1
ATOM 2476 C C . PRO A 1 316 ? -17.880 6.418 18.247 1.00 81.94 316 PRO A C 1
ATOM 2478 O O . PRO A 1 316 ? -18.950 6.578 18.822 1.00 81.94 316 PRO A O 1
ATOM 2481 N N . ASN A 1 317 ? -17.783 5.631 17.174 1.00 89.94 317 ASN A N 1
ATOM 2482 C CA . ASN A 1 317 ? -18.875 4.895 16.550 1.00 89.94 317 ASN A CA 1
ATOM 2483 C C . ASN A 1 317 ? -18.599 3.378 16.463 1.00 89.94 317 ASN A C 1
ATOM 2485 O O . ASN A 1 317 ? -19.050 2.728 15.515 1.00 89.94 317 ASN A O 1
ATOM 2489 N N . ALA A 1 318 ? -17.901 2.800 17.452 1.00 90.44 318 ALA A N 1
ATOM 2490 C CA . ALA A 1 318 ? -17.497 1.387 17.470 1.00 90.44 318 ALA A CA 1
ATOM 2491 C C . ALA A 1 318 ? -18.637 0.406 17.125 1.00 90.44 318 ALA A C 1
ATOM 2493 O O . ALA A 1 318 ? -18.482 -0.444 16.244 1.00 90.44 318 ALA A O 1
ATOM 2494 N N . LYS A 1 319 ? -19.819 0.566 17.745 1.00 91.00 319 LYS A N 1
ATOM 2495 C CA . LYS A 1 319 ? -20.995 -0.297 17.498 1.00 91.00 319 LYS A CA 1
ATOM 2496 C C . LYS A 1 319 ? -21.493 -0.186 16.050 1.00 91.00 319 LYS A C 1
ATOM 2498 O O . LYS A 1 319 ? -21.795 -1.194 15.411 1.00 91.00 319 LYS A O 1
ATOM 2503 N N . ALA A 1 320 ? -21.528 1.027 15.492 1.00 91.69 320 ALA A N 1
ATOM 2504 C CA . ALA A 1 320 ? -21.930 1.250 14.103 1.00 91.69 320 ALA A CA 1
ATOM 2505 C C . ALA A 1 320 ? -20.904 0.669 13.117 1.00 91.69 320 ALA A C 1
ATOM 2507 O O . ALA A 1 320 ? -21.281 0.042 12.126 1.00 91.69 320 ALA A O 1
ATOM 2508 N N . GLN A 1 321 ? -19.609 0.822 13.403 1.00 92.31 321 GLN A N 1
ATOM 2509 C CA . GLN A 1 321 ? -18.538 0.238 12.598 1.00 92.31 321 GLN A CA 1
ATOM 2510 C C . GLN A 1 321 ? -18.584 -1.295 12.626 1.00 92.31 321 GLN A C 1
ATOM 2512 O O . GLN A 1 321 ? -18.516 -1.924 11.568 1.00 92.31 321 GLN A O 1
ATOM 2517 N N . SER A 1 322 ? -18.798 -1.889 13.803 1.00 95.12 322 SER A N 1
ATOM 2518 C CA . SER A 1 322 ? -19.012 -3.330 13.952 1.00 95.12 322 SER A CA 1
ATOM 2519 C C . SER A 1 322 ? -20.193 -3.806 13.105 1.00 95.12 322 SER A C 1
ATOM 2521 O O . SER A 1 322 ? -20.053 -4.729 12.300 1.00 95.12 322 SER A O 1
ATOM 2523 N N . LYS A 1 323 ? -21.333 -3.106 13.180 1.00 95.31 323 LYS A N 1
ATOM 2524 C CA . LYS A 1 323 ? -22.523 -3.416 12.375 1.00 95.31 323 LYS A CA 1
ATOM 2525 C C . LYS A 1 323 ? -22.237 -3.371 10.872 1.00 95.31 323 LYS A C 1
ATOM 2527 O O . LYS A 1 323 ? -22.645 -4.290 10.168 1.00 95.31 323 LYS A O 1
ATOM 2532 N N . ARG A 1 324 ? -21.497 -2.370 10.378 1.00 94.56 324 ARG A N 1
ATOM 2533 C CA . ARG A 1 324 ? -21.112 -2.272 8.952 1.00 94.56 324 ARG A CA 1
ATOM 2534 C C . ARG A 1 324 ? -20.244 -3.447 8.506 1.00 94.56 324 ARG A C 1
ATOM 2536 O O . ARG A 1 324 ? -20.479 -4.004 7.434 1.00 94.56 324 ARG A O 1
ATOM 2543 N N . ILE A 1 325 ? -19.265 -3.840 9.324 1.00 95.50 325 ILE A N 1
ATOM 2544 C CA . ILE A 1 325 ? -18.407 -4.999 9.040 1.00 95.50 325 ILE A CA 1
ATOM 2545 C C . ILE A 1 325 ? -19.258 -6.266 8.983 1.00 95.50 325 ILE A C 1
ATOM 2547 O O . ILE A 1 325 ? -19.211 -6.995 7.994 1.00 95.50 325 ILE A O 1
ATOM 2551 N N . LEU A 1 326 ? -20.091 -6.498 9.997 1.00 96.56 326 LEU A N 1
ATOM 2552 C CA . LEU A 1 326 ? -20.937 -7.683 10.049 1.00 96.56 326 LEU A CA 1
ATOM 2553 C C . LEU A 1 326 ? -21.957 -7.726 8.901 1.00 96.56 326 LEU A C 1
ATOM 2555 O O . LEU A 1 326 ? -22.181 -8.797 8.347 1.00 96.56 326 LEU A O 1
ATOM 2559 N N . GLN A 1 327 ? -22.539 -6.589 8.502 1.00 95.94 327 GLN A N 1
ATOM 2560 C CA . GLN A 1 327 ? -23.442 -6.498 7.345 1.00 95.94 327 GLN A CA 1
ATOM 2561 C C . GLN A 1 327 ? -22.730 -6.881 6.048 1.00 95.94 327 GLN A C 1
ATOM 2563 O O . GLN A 1 327 ? -23.255 -7.679 5.275 1.00 95.94 327 GLN A O 1
ATOM 2568 N N . ASN A 1 328 ? -21.516 -6.373 5.828 1.00 94.62 328 ASN A N 1
ATOM 2569 C CA . ASN A 1 328 ? -20.698 -6.753 4.679 1.00 94.62 328 ASN A CA 1
ATOM 2570 C C . ASN A 1 328 ? -20.407 -8.266 4.669 1.00 94.62 328 ASN A C 1
ATOM 2572 O O . ASN A 1 328 ? -20.594 -8.919 3.647 1.00 94.62 328 ASN A O 1
ATOM 2576 N N . LEU A 1 329 ? -20.008 -8.842 5.808 1.00 95.94 329 LEU A N 1
ATOM 2577 C CA . LEU A 1 329 ? -19.728 -10.280 5.924 1.00 95.94 329 LEU A CA 1
ATOM 2578 C C . LEU A 1 329 ? -20.986 -11.145 5.734 1.00 95.94 329 LEU A C 1
ATOM 2580 O O . LEU A 1 329 ? -20.936 -12.186 5.081 1.00 95.94 329 LEU A O 1
ATOM 2584 N N . ALA A 1 330 ? -22.123 -10.716 6.276 1.00 95.94 330 ALA A N 1
ATOM 2585 C CA . ALA A 1 330 ? -23.389 -11.423 6.144 1.00 95.94 330 ALA A CA 1
ATOM 2586 C C . ALA A 1 330 ? -23.924 -11.392 4.705 1.00 95.94 330 ALA A C 1
ATOM 2588 O O . ALA A 1 330 ? -24.362 -12.429 4.210 1.00 95.94 330 ALA A O 1
ATOM 2589 N N . ASN A 1 331 ? -23.866 -10.233 4.043 1.00 95.19 331 ASN A N 1
ATOM 2590 C CA . ASN A 1 331 ? -24.480 -10.028 2.731 1.00 95.19 331 ASN A CA 1
ATOM 2591 C C . ASN A 1 331 ? -23.570 -10.484 1.585 1.00 95.19 331 ASN A C 1
ATOM 2593 O O . ASN A 1 331 ? -24.024 -11.187 0.691 1.00 95.19 331 ASN A O 1
ATOM 2597 N N . ASN A 1 332 ? -22.281 -10.133 1.627 1.00 93.25 332 ASN A N 1
ATOM 2598 C CA . ASN A 1 332 ? -21.363 -10.379 0.508 1.00 93.25 332 ASN A CA 1
ATOM 2599 C C . ASN A 1 332 ? -20.625 -11.720 0.609 1.00 93.25 332 ASN A C 1
ATOM 2601 O O . ASN A 1 332 ? -20.097 -12.205 -0.388 1.00 93.25 332 ASN A O 1
ATOM 2605 N N . TYR A 1 333 ? -20.572 -12.316 1.806 1.00 92.69 333 TYR A N 1
ATOM 2606 C CA . TYR A 1 333 ? -19.846 -13.567 2.063 1.00 92.69 333 TYR A CA 1
ATOM 2607 C C . TYR A 1 333 ? -20.719 -14.654 2.694 1.00 92.69 333 TYR A C 1
ATOM 2609 O O . TYR A 1 333 ? -20.211 -15.717 3.040 1.00 92.69 333 TYR A O 1
ATOM 2617 N N . ASN A 1 334 ? -22.023 -14.399 2.862 1.00 92.44 334 ASN A N 1
ATOM 2618 C CA . ASN A 1 334 ? -22.977 -15.327 3.473 1.00 92.44 334 ASN A CA 1
ATOM 2619 C C . ASN A 1 334 ? -22.515 -15.876 4.844 1.00 92.44 334 ASN A C 1
ATOM 2621 O O . ASN A 1 334 ? -22.829 -17.005 5.217 1.00 92.44 334 ASN A O 1
ATOM 2625 N N . HIS A 1 335 ? -21.745 -15.090 5.604 1.00 95.38 335 HIS A N 1
ATOM 2626 C CA . HIS A 1 335 ? -21.046 -15.582 6.788 1.00 95.38 335 HIS A CA 1
ATOM 2627 C C . HIS A 1 335 ? -22.016 -15.844 7.954 1.00 95.38 335 HIS A C 1
ATOM 2629 O O . HIS A 1 335 ? -22.571 -14.908 8.539 1.00 95.38 335 HIS A O 1
ATOM 2635 N N . ALA A 1 336 ? -22.200 -17.113 8.336 1.00 93.69 336 ALA A N 1
ATOM 2636 C CA . ALA A 1 336 ? -23.180 -17.524 9.351 1.00 93.69 336 ALA A CA 1
ATOM 2637 C C . ALA A 1 336 ? -22.955 -16.844 10.714 1.00 93.69 336 ALA A C 1
ATOM 2639 O O . ALA A 1 336 ? -23.886 -16.295 11.306 1.00 93.69 336 ALA A O 1
ATOM 2640 N N . GLY A 1 337 ? -21.700 -16.782 11.173 1.00 92.62 337 GLY A N 1
ATOM 2641 C CA . GLY A 1 337 ? -21.353 -16.100 12.423 1.00 92.62 337 GLY A CA 1
ATOM 2642 C C . GLY A 1 337 ? -21.675 -14.602 12.402 1.00 92.62 337 GLY A C 1
ATOM 2643 O O . GLY A 1 337 ? -22.059 -14.046 13.429 1.00 92.62 337 GLY A O 1
ATOM 2644 N N . ALA A 1 338 ? -21.595 -13.958 11.231 1.00 94.69 338 ALA A N 1
ATOM 2645 C CA . ALA A 1 338 ? -21.881 -12.531 11.107 1.00 94.69 338 ALA A CA 1
ATOM 2646 C C . ALA A 1 338 ? -23.386 -12.265 11.200 1.00 94.69 338 ALA A C 1
ATOM 2648 O O . ALA A 1 338 ? -23.809 -11.345 11.898 1.00 94.69 338 ALA A O 1
ATOM 2649 N N . LYS A 1 339 ? -24.199 -13.123 10.567 1.00 95.31 339 LYS A N 1
ATOM 2650 C CA . LYS A 1 339 ? -25.666 -13.090 10.679 1.00 95.31 339 LYS A CA 1
ATOM 2651 C C . LYS A 1 339 ? -26.125 -13.266 12.126 1.00 95.31 339 LYS A C 1
ATOM 2653 O O . LYS A 1 339 ? -26.988 -12.522 12.584 1.00 95.31 339 LYS A O 1
ATOM 2658 N N . ASN A 1 340 ? -25.527 -14.212 12.849 1.00 94.62 340 ASN A N 1
ATOM 2659 C CA . ASN A 1 340 ? -25.857 -14.453 14.254 1.00 94.62 340 ASN A CA 1
ATOM 2660 C C . ASN A 1 340 ? -25.474 -13.260 15.135 1.00 94.62 340 ASN A C 1
ATOM 2662 O O . ASN A 1 340 ? -26.298 -12.791 15.915 1.00 94.62 340 ASN A O 1
ATOM 2666 N N . MET A 1 341 ? -24.268 -12.714 14.960 1.00 92.50 341 MET A N 1
ATOM 2667 C CA . MET A 1 341 ? -23.823 -11.557 15.736 1.00 92.50 341 MET A CA 1
ATOM 2668 C C . MET A 1 341 ? -24.661 -10.304 15.431 1.00 92.50 341 MET A C 1
ATOM 2670 O O . MET A 1 341 ? -25.032 -9.590 16.353 1.00 92.50 341 MET A O 1
ATOM 2674 N N . LEU A 1 342 ? -25.067 -10.065 14.177 1.00 92.69 342 LEU A N 1
ATOM 2675 C CA . LEU A 1 342 ? -25.971 -8.951 13.837 1.00 92.69 342 LEU A CA 1
ATOM 2676 C C . LEU A 1 342 ? -27.308 -9.003 14.574 1.00 92.69 342 LEU A C 1
ATOM 2678 O O . LEU A 1 342 ? -27.844 -7.954 14.922 1.00 92.69 342 LEU A O 1
ATOM 2682 N N . ARG A 1 343 ? -27.847 -10.204 14.811 1.00 91.06 343 ARG A N 1
ATOM 2683 C CA . ARG A 1 343 ? -29.093 -10.375 15.572 1.00 91.06 343 ARG A CA 1
ATOM 2684 C C . ARG A 1 343 ? -28.923 -9.998 17.046 1.00 91.06 343 ARG A C 1
ATOM 2686 O O . ARG A 1 343 ? -29.891 -9.557 17.655 1.00 91.06 343 ARG A O 1
ATOM 2693 N N . GLN A 1 344 ? -27.714 -10.152 17.587 1.00 85.38 344 GLN A N 1
ATOM 2694 C CA . GLN A 1 344 ? -27.375 -9.857 18.982 1.00 85.38 344 GLN A CA 1
ATOM 2695 C C . GLN A 1 344 ? -27.014 -8.381 19.213 1.00 85.38 344 GLN A C 1
ATOM 2697 O O . GLN A 1 344 ? -27.205 -7.871 20.308 1.00 85.38 344 GLN A O 1
ATOM 2702 N N . VAL A 1 345 ? -26.520 -7.672 18.191 1.00 75.88 345 VAL A N 1
ATOM 2703 C CA . VAL A 1 345 ? -26.030 -6.277 18.289 1.00 75.88 345 VAL A CA 1
ATOM 2704 C C . VAL A 1 345 ? -27.173 -5.245 18.155 1.00 75.88 345 VAL A C 1
ATOM 2706 O O . VAL A 1 345 ? -26.950 -4.128 17.688 1.00 75.88 345 VAL A O 1
ATOM 2709 N N . LYS A 1 346 ? -28.407 -5.601 18.546 1.00 56.81 346 LYS A N 1
ATOM 2710 C CA . LYS A 1 346 ? -29.550 -4.669 18.525 1.00 56.81 346 LYS A CA 1
ATOM 2711 C C . LYS A 1 346 ? -29.300 -3.436 19.396 1.00 56.81 346 LYS A C 1
ATOM 2713 O O . LYS A 1 346 ? -28.631 -3.546 20.452 1.00 56.81 346 LYS A O 1
#

pLDDT: mean 77.65, std 21.98, range [29.66, 98.44]

Radius of gyration: 33.08 Å; chains: 1; bounding box: 121×58×103 Å

Foldseek 3Di:
DDDDDDDDDDDDDDDPPPPPVPPPPPPPPDVAPDPVSLCQVVVCDPVVLFFDKWWQQFFPVCRQAHGRLQVSVLSVQVVLVSVQWHKAADFFDQLPLAPDPVQSVVLVPRPSNRVSFHKIKTAHPVGPDMWIKGWHFNYKDDPDPPTPIIITGIRIGIDDPVRRCVVRPPPVVVVVVVVPDDDDDDDDDDDDDDDDDDDDPDDPVVVVVVVVVVVVVVVVVVVVVVVVVVVVVVVVVVVVPPPPPQGLLNQLVVLLVVLVVCCVVVHPPQSSLVSLVVSLSSPQRDDPSSNVSNLSSLLSNLCCCPPPCVNVVVPPCSLVVSLVSLCCCCPVVVDPSSVVVNVVSD

Sequence (346 aa):
MKLKVIILIIGAAALAGCNSVNRLKSEVLHPFASPEELIAKRALNQRDGSAKDYVYLWGQAQKNNTTQAMYPRSILTQYCHEQGGKFSLLYKSNFSAVADVAQRKRLSANRGVVQGSGAYQCRMDDLTESWIVSIEPTSERQVDKSSQTRSVRLLTQVMSPSQAKNFYRPTKARVAVEKTTPALIKTMTPPKTPVAKTTNELKESARKELERKE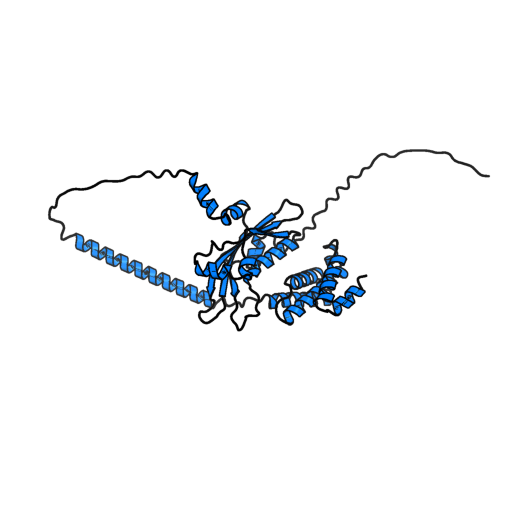LERKELERKELEKKEAEKKQLAAASARATIAETPQQHQMKIYVAARRDINSGKNLNNACNNAQRAYNYGKLQGTEGTRVYTESGMLVARCLNSIPVYASRFPNAKAQSKRILQNLANNYNHAGAKNMLRQVK

Organism: Acinetobacter lwoffii (NCBI:txid28090)